Protein AF-O62508-F1 (afdb_monomer_lite)

pLDDT: mean 91.5, std 12.33, range [47.78, 98.81]

Organism: Caenorhabditis elegans (NCBI:txid6239)

Sequence (212 aa):
MRFLPILFLIFPNCLCDFRFGPTAQREIVDFHNSLRSQLANGDYVVDGVPKPPAKDMMKMKWDPILAGMAKNNAATCPSLFTDSKMLGRNYYHRLANVTSGSLDKYALFAVKKWERQFQERGWKNQEFRMFGDHRLLTSATQMVWATTRHVGCGVNICDAEKNLFGYRNKVVVICEYQSKGNIHGLPIYKEGPTCSACPASTKCERRSGLCF

Secondary structure (DSSP, 8-state):
--PPP----------------HHHHHHHHHHHHHHHHHHHHT--EETTEEPPPBSS-BPPEE-HHHHHHHHHHHHT--SS----SSSEEEEEEEEE---SS--THHHHHHHHHHHHHHHHH----SB--SSSGGGGTHHHHHHT-TT--EEEEEEEEEEPSTTGGG--EEEEEEEEEES----TTSBSS-BSSTTTTPPTT--EETTTTEE-

InterPro domains:
  IPR001283 Cysteine-rich secretory protein-related [PR00837] (60-78)
  IPR001283 Cysteine-rich secretory protein-related [PR00837] (110-123)
  IPR001283 Cysteine-rich secretory protein-related [PR00837] (137-153)
  IPR001283 Cysteine-rich secretory protein-related [PR00837] (172-185)
  IPR001283 Cysteine-rich secretory protein-related [PTHR10334] (26-195)
  IPR014044 CAP domain [PF00188] (29-177)
  IPR014044 CAP domain [SM00198] (23-185)
  IPR035940 CAP superfamily [G3DSA:3.40.33.10] (13-212)
  IPR035940 CAP superfamily [SSF55797] (1-192)

Radius of gyration: 19.45 Å; chains: 1; bounding box: 41×42×74 Å

Foldseek 3Di:
DDDDDDPPPPDPLPPPQAAADPVLLVVLLCLLLLQLLCQQQQNDAAQNRTHFHFQAAARADEDVVQQVVQAVVQSVVDPDDDADPFWAKDKDKDFAADPDDHPSVVSVVRSVVLLCLCRVQNDDDQAQACPDSCVSNSSNLQSNQRPWHYKHKHKDWDADDPCPVNGGTMIMMMMIIPGHDRDHRHGSGDGDHQNPCHDPPWDAPVVSSHTD

Structure (mmCIF, N/CA/C/O backbone):
data_AF-O62508-F1
#
_entry.id   AF-O62508-F1
#
loop_
_atom_site.group_PDB
_atom_site.id
_atom_site.type_symbol
_atom_site.label_atom_id
_atom_site.label_alt_id
_atom_site.label_comp_id
_atom_site.label_asym_id
_atom_site.label_entity_id
_atom_site.label_seq_id
_atom_site.pdbx_PDB_ins_code
_atom_site.Cartn_x
_atom_site.Cartn_y
_atom_site.Cartn_z
_atom_site.occupancy
_atom_site.B_iso_or_equiv
_atom_site.auth_seq_id
_atom_site.auth_comp_id
_atom_site.auth_asym_id
_atom_site.auth_atom_id
_atom_site.pdbx_PDB_model_num
ATOM 1 N N . MET A 1 1 ? -9.265 26.803 -56.678 1.00 54.62 1 MET A N 1
ATOM 2 C CA . MET A 1 1 ? -9.383 26.378 -55.265 1.00 54.62 1 MET A CA 1
ATOM 3 C C . MET A 1 1 ? -8.044 25.792 -54.830 1.00 54.62 1 MET A C 1
ATOM 5 O O . MET A 1 1 ? -7.660 24.760 -55.358 1.00 54.62 1 MET A O 1
ATOM 9 N N . ARG A 1 2 ? -7.276 26.481 -53.972 1.00 54.78 2 ARG A N 1
ATOM 10 C CA . ARG A 1 2 ? -6.008 25.969 -53.418 1.00 54.78 2 ARG A CA 1
ATOM 11 C C . ARG A 1 2 ? -6.301 25.345 -52.051 1.00 54.78 2 ARG A C 1
ATOM 13 O O . ARG A 1 2 ? -6.654 26.071 -51.129 1.00 54.78 2 ARG A O 1
ATOM 20 N N . PHE A 1 3 ? -6.190 24.024 -51.944 1.00 54.34 3 PHE A N 1
ATOM 21 C CA . PHE A 1 3 ? -6.269 23.297 -50.676 1.00 54.34 3 PHE A CA 1
ATOM 22 C C . PHE A 1 3 ? -4.908 23.366 -49.967 1.00 54.34 3 PHE A C 1
ATOM 24 O O . PHE A 1 3 ? -3.897 22.972 -50.547 1.00 54.34 3 PHE A O 1
ATOM 31 N N . LEU A 1 4 ? -4.875 23.884 -48.734 1.00 57.31 4 LEU A N 1
ATOM 32 C CA . LEU A 1 4 ? -3.726 23.731 -47.836 1.00 57.31 4 LEU A CA 1
ATOM 33 C C . LEU A 1 4 ? -3.713 22.300 -47.267 1.00 57.31 4 LEU A C 1
ATOM 35 O O . LEU A 1 4 ? -4.765 21.828 -46.831 1.00 57.31 4 LEU A O 1
ATOM 39 N N . PRO A 1 5 ? -2.555 21.621 -47.205 1.00 56.69 5 PRO A N 1
ATOM 40 C CA . PRO A 1 5 ? -2.453 20.333 -46.538 1.00 56.69 5 PRO A CA 1
ATOM 41 C C . PRO A 1 5 ? -2.456 20.541 -45.017 1.00 56.69 5 PRO A C 1
ATOM 43 O O . PRO A 1 5 ? -1.667 21.316 -44.476 1.00 56.69 5 PRO A O 1
ATOM 46 N N . ILE A 1 6 ? -3.348 19.836 -44.321 1.00 59.47 6 ILE A N 1
ATOM 47 C CA . ILE A 1 6 ? -3.350 19.736 -42.859 1.00 59.47 6 ILE A CA 1
ATOM 48 C C . ILE A 1 6 ? -2.156 18.861 -42.469 1.00 59.47 6 ILE A C 1
ATOM 50 O O . ILE A 1 6 ? -2.166 17.648 -42.673 1.00 59.47 6 ILE A O 1
ATOM 54 N N . LEU A 1 7 ? -1.109 19.486 -41.931 1.00 52.00 7 LEU A N 1
ATOM 55 C CA . LEU A 1 7 ? 0.032 18.788 -41.353 1.00 52.00 7 LEU A CA 1
ATOM 56 C C . LEU A 1 7 ? -0.401 18.196 -40.001 1.00 52.00 7 LEU A C 1
ATOM 58 O O . LEU A 1 7 ? -0.451 18.897 -38.991 1.00 52.00 7 LEU A O 1
ATOM 62 N N . PHE A 1 8 ? -0.746 16.908 -39.979 1.00 53.34 8 PHE A N 1
ATOM 63 C CA . PHE A 1 8 ? -0.915 16.168 -38.730 1.00 53.34 8 PHE A CA 1
ATOM 64 C C . PHE A 1 8 ? 0.451 16.043 -38.046 1.00 53.34 8 PHE A C 1
ATOM 66 O O . PHE A 1 8 ? 1.320 15.298 -38.495 1.00 53.34 8 PHE A O 1
ATOM 73 N N . LEU A 1 9 ? 0.641 16.787 -36.956 1.00 50.69 9 LEU A N 1
ATOM 74 C CA . LEU A 1 9 ? 1.757 16.590 -36.037 1.00 50.69 9 LEU A CA 1
ATOM 75 C C . LEU A 1 9 ? 1.587 15.226 -35.359 1.00 50.69 9 LEU A C 1
ATOM 77 O O . LEU A 1 9 ? 0.836 15.078 -34.395 1.00 50.69 9 LEU A O 1
ATOM 81 N N . ILE A 1 10 ? 2.278 14.217 -35.886 1.00 52.06 10 ILE A N 1
ATOM 82 C CA . ILE A 1 10 ? 2.467 12.934 -35.214 1.00 52.06 10 ILE A CA 1
ATOM 83 C C . ILE A 1 10 ? 3.445 13.198 -34.068 1.00 52.06 10 ILE A C 1
ATOM 85 O O . ILE A 1 10 ? 4.658 13.234 -34.270 1.00 52.06 10 ILE A O 1
ATOM 89 N N . PHE A 1 11 ? 2.922 13.434 -32.864 1.00 50.16 11 PHE A N 1
ATOM 90 C CA . PHE A 1 11 ? 3.741 13.379 -31.658 1.00 50.16 11 PHE A CA 1
ATOM 91 C C . PHE A 1 11 ? 4.299 11.956 -31.546 1.00 50.16 11 PHE A C 1
ATOM 93 O O . PHE A 1 11 ? 3.506 11.008 -31.507 1.00 50.16 11 PHE A O 1
ATOM 100 N N . PRO A 1 12 ? 5.628 11.764 -31.498 1.00 47.78 12 PRO A N 1
ATOM 101 C CA . PRO A 1 12 ? 6.203 10.456 -31.264 1.00 47.78 12 PRO A CA 1
ATOM 102 C C . PRO A 1 12 ? 6.007 10.147 -29.779 1.00 47.78 12 PRO A C 1
ATOM 104 O O . PRO A 1 12 ? 6.914 10.308 -28.968 1.00 47.78 12 PRO A O 1
ATOM 107 N N . ASN A 1 13 ? 4.803 9.722 -29.396 1.00 48.06 13 ASN A N 1
ATOM 108 C CA . ASN A 1 13 ? 4.655 8.981 -28.156 1.00 48.06 13 ASN A CA 1
ATOM 109 C C . ASN A 1 13 ? 5.531 7.744 -28.329 1.00 48.06 13 ASN A C 1
ATOM 111 O O . ASN A 1 13 ? 5.238 6.906 -29.185 1.00 48.06 13 ASN A O 1
ATOM 115 N N . CYS A 1 14 ? 6.612 7.622 -27.552 1.00 52.69 14 CYS A N 1
ATOM 116 C CA . CYS A 1 14 ? 7.217 6.309 -27.388 1.00 52.69 14 CYS A CA 1
ATOM 117 C C . CYS A 1 14 ? 6.078 5.365 -26.990 1.00 52.69 14 CYS A C 1
ATOM 119 O O . CYS A 1 14 ? 5.487 5.538 -25.923 1.00 52.69 14 CYS A O 1
ATOM 121 N N . LEU A 1 15 ? 5.773 4.369 -27.825 1.00 51.19 15 LEU A N 1
ATOM 122 C CA . LEU A 1 15 ? 4.944 3.210 -27.476 1.00 51.19 15 LEU A CA 1
ATOM 123 C C . LEU A 1 15 ? 5.720 2.303 -26.504 1.00 51.19 15 LEU A C 1
ATOM 125 O O . LEU A 1 15 ? 5.854 1.098 -26.688 1.00 51.19 15 LEU A O 1
ATOM 129 N N . CYS A 1 16 ? 6.283 2.909 -25.468 1.00 65.25 16 CYS A N 1
ATOM 130 C CA . CYS A 1 16 ? 6.914 2.235 -24.364 1.00 65.25 16 CYS A CA 1
ATOM 131 C C . CYS A 1 16 ? 5.772 1.666 -23.508 1.00 65.25 16 CYS A C 1
ATOM 133 O O . CYS A 1 16 ? 5.022 2.406 -22.870 1.00 65.25 16 CYS A O 1
ATOM 135 N N . ASP A 1 17 ? 5.592 0.346 -23.533 1.00 78.25 17 ASP A N 1
ATOM 136 C CA . ASP A 1 17 ? 4.562 -0.343 -22.756 1.00 78.25 17 ASP A CA 1
ATOM 137 C C . ASP A 1 17 ? 4.961 -0.421 -21.275 1.00 78.25 17 ASP A C 1
ATOM 139 O O . ASP A 1 17 ? 5.364 -1.465 -20.759 1.00 78.25 17 ASP A O 1
ATOM 143 N N . PHE A 1 18 ? 4.888 0.718 -20.588 1.00 90.31 18 PHE A N 1
ATOM 144 C CA . PHE A 1 18 ? 5.131 0.770 -19.158 1.00 90.31 18 PHE A CA 1
ATOM 145 C C . PHE A 1 18 ? 3.991 0.078 -18.409 1.00 90.31 18 PHE A C 1
ATOM 147 O O . PHE A 1 18 ? 2.808 0.396 -18.558 1.00 90.31 18 PHE A O 1
ATOM 154 N N . ARG A 1 19 ? 4.371 -0.898 -17.589 1.00 94.06 19 ARG A N 1
ATOM 155 C CA . ARG A 1 19 ? 3.478 -1.671 -16.731 1.00 94.06 19 ARG A CA 1
ATOM 156 C C . ARG A 1 19 ? 4.241 -2.119 -15.496 1.00 94.06 19 ARG A C 1
ATOM 158 O O . ARG A 1 19 ? 5.450 -2.326 -15.555 1.00 94.06 19 ARG A O 1
ATOM 165 N N . PHE A 1 20 ? 3.523 -2.302 -14.398 1.00 96.88 20 PHE A N 1
ATOM 166 C CA . PHE A 1 20 ? 4.088 -2.962 -13.231 1.00 96.88 20 PHE A CA 1
ATOM 167 C C . PHE A 1 20 ? 4.259 -4.457 -13.498 1.00 96.88 20 PHE A C 1
ATOM 169 O O . PHE A 1 20 ? 3.351 -5.101 -14.036 1.00 96.88 20 PHE A O 1
ATOM 176 N N . GLY A 1 21 ? 5.410 -5.005 -13.116 1.00 96.38 21 GLY A N 1
ATOM 177 C CA . GLY A 1 21 ? 5.674 -6.437 -13.157 1.00 96.38 21 GLY A CA 1
ATOM 178 C C . GLY A 1 21 ? 4.833 -7.208 -12.128 1.00 96.38 21 GLY A C 1
ATOM 179 O O . GLY A 1 21 ? 4.306 -6.609 -11.187 1.00 96.38 21 GLY A O 1
ATOM 180 N N . PRO A 1 22 ? 4.714 -8.543 -12.250 1.00 96.94 22 PRO A N 1
ATOM 181 C CA . PRO A 1 22 ? 3.887 -9.355 -11.350 1.00 96.94 22 PRO A CA 1
ATOM 182 C C . PRO A 1 22 ? 4.220 -9.189 -9.859 1.00 96.94 22 PRO A C 1
ATOM 184 O O . PRO A 1 22 ? 3.321 -9.223 -9.020 1.00 96.94 22 PRO A O 1
ATOM 187 N N . THR A 1 23 ? 5.497 -8.972 -9.523 1.00 97.25 23 THR A N 1
ATOM 188 C CA . THR A 1 23 ? 5.934 -8.702 -8.146 1.00 97.25 23 THR A CA 1
ATOM 189 C C . THR A 1 23 ? 5.347 -7.393 -7.622 1.00 97.25 23 THR A C 1
ATOM 191 O O . THR A 1 23 ? 4.706 -7.406 -6.578 1.00 97.25 23 THR A O 1
ATOM 194 N N . ALA A 1 24 ? 5.457 -6.291 -8.370 1.00 97.88 24 ALA A N 1
ATOM 195 C CA . ALA A 1 24 ? 4.879 -5.007 -7.966 1.00 97.88 24 ALA A CA 1
ATOM 196 C C . ALA A 1 24 ? 3.347 -5.047 -7.886 1.00 97.88 24 ALA A C 1
ATOM 198 O O . ALA A 1 24 ? 2.762 -4.465 -6.977 1.00 97.88 24 ALA A O 1
ATOM 199 N N . GLN A 1 25 ? 2.682 -5.764 -8.798 1.00 98.50 25 GLN A N 1
ATOM 200 C CA . GLN A 1 25 ? 1.227 -5.968 -8.733 1.00 98.50 25 GLN A CA 1
ATOM 201 C C . GLN A 1 25 ? 0.820 -6.658 -7.424 1.00 98.50 25 GLN A C 1
ATOM 203 O O . GLN A 1 25 ? -0.123 -6.226 -6.758 1.00 98.50 25 GLN A O 1
ATOM 208 N N . ARG A 1 26 ? 1.565 -7.698 -7.024 1.00 98.38 26 ARG A N 1
ATOM 209 C CA . ARG A 1 26 ? 1.365 -8.393 -5.748 1.00 98.38 26 ARG A CA 1
ATOM 210 C C . ARG A 1 26 ? 1.632 -7.475 -4.560 1.00 98.38 26 ARG A C 1
ATOM 212 O O . ARG A 1 26 ? 0.786 -7.384 -3.683 1.00 98.38 26 ARG A O 1
ATOM 219 N N . GLU A 1 27 ? 2.742 -6.744 -4.567 1.00 98.06 27 GLU A N 1
ATOM 220 C CA . GLU A 1 27 ? 3.091 -5.796 -3.504 1.00 98.06 27 GLU A CA 1
ATOM 221 C C . GLU A 1 27 ? 2.029 -4.706 -3.308 1.00 98.06 27 GLU A C 1
ATOM 223 O O . GLU A 1 27 ? 1.722 -4.346 -2.173 1.00 98.06 27 GLU A O 1
ATOM 228 N N . ILE A 1 28 ? 1.425 -4.203 -4.392 1.00 98.69 28 ILE A N 1
ATOM 229 C CA . ILE A 1 28 ? 0.304 -3.258 -4.313 1.00 98.69 28 ILE A CA 1
ATOM 230 C C . ILE A 1 28 ? -0.860 -3.894 -3.552 1.00 98.69 28 ILE A C 1
ATOM 232 O O . ILE A 1 28 ? -1.371 -3.291 -2.607 1.00 98.69 28 ILE A O 1
ATOM 236 N N . VAL A 1 29 ? -1.289 -5.092 -3.953 1.00 98.75 29 VAL A N 1
ATOM 237 C CA . VAL A 1 29 ? -2.420 -5.790 -3.323 1.00 98.75 29 VAL A CA 1
ATOM 238 C C . VAL A 1 29 ? -2.117 -6.136 -1.867 1.00 98.75 29 VAL A C 1
ATOM 240 O O . VAL A 1 29 ? -2.957 -5.899 -0.998 1.00 98.75 29 VAL A O 1
ATOM 243 N N . ASP A 1 30 ? -0.921 -6.645 -1.588 1.00 98.56 30 ASP A N 1
ATOM 244 C CA . ASP A 1 30 ? -0.487 -7.035 -0.249 1.00 98.56 30 ASP A CA 1
ATOM 245 C C . ASP A 1 30 ? -0.413 -5.823 0.683 1.00 98.56 30 ASP A C 1
ATOM 24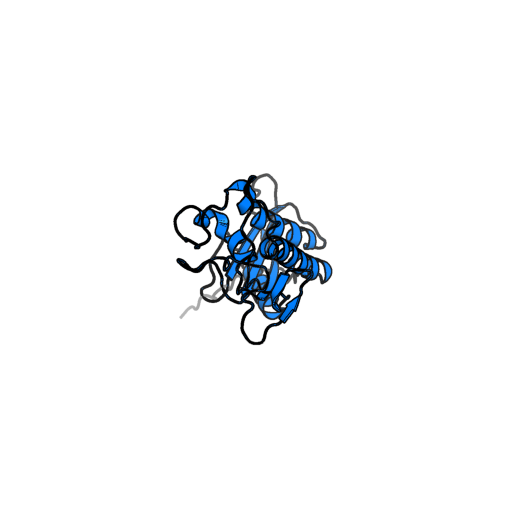7 O O . ASP A 1 30 ? -0.873 -5.903 1.821 1.00 98.56 30 ASP A O 1
ATOM 251 N N . PHE A 1 31 ? 0.070 -4.672 0.201 1.00 98.69 31 PHE A N 1
ATOM 252 C CA . PHE A 1 31 ? 0.083 -3.437 0.986 1.00 98.69 31 PHE A CA 1
ATOM 253 C C . PHE A 1 31 ? -1.337 -2.981 1.343 1.00 98.69 31 PHE A C 1
ATOM 255 O O . PHE A 1 31 ? -1.618 -2.685 2.505 1.00 98.69 31 PHE A O 1
ATOM 262 N N . HIS A 1 32 ? -2.254 -2.966 0.366 1.00 98.75 32 HIS A N 1
ATOM 263 C CA . HIS A 1 32 ? -3.655 -2.619 0.618 1.00 98.75 32 HIS A CA 1
ATOM 264 C C . HIS A 1 32 ? -4.287 -3.581 1.626 1.00 98.75 32 HIS A C 1
ATOM 266 O O . HIS A 1 32 ? -4.906 -3.139 2.589 1.00 98.75 32 HIS A O 1
ATOM 272 N N . ASN A 1 33 ? -4.120 -4.890 1.438 1.00 98.81 33 ASN A N 1
ATOM 273 C CA . ASN A 1 33 ? -4.705 -5.888 2.329 1.00 98.81 33 ASN A CA 1
ATOM 274 C C . ASN A 1 33 ? -4.085 -5.876 3.728 1.00 98.81 33 ASN A C 1
ATOM 276 O O . ASN A 1 33 ? -4.819 -6.059 4.692 1.00 98.81 33 ASN A O 1
ATOM 280 N N . SER A 1 34 ? -2.784 -5.614 3.864 1.00 98.62 34 SER A N 1
ATOM 281 C CA . SER A 1 34 ? -2.132 -5.456 5.168 1.00 98.62 34 SER A CA 1
ATOM 282 C C . SER A 1 34 ? -2.712 -4.270 5.941 1.00 98.62 34 SER A C 1
ATOM 284 O O . SER A 1 34 ? -3.118 -4.423 7.091 1.00 98.62 34 SER A O 1
ATOM 286 N N . LEU A 1 35 ? -2.842 -3.106 5.298 1.00 98.50 35 LEU A N 1
ATOM 287 C CA . LEU A 1 35 ? -3.444 -1.920 5.913 1.00 98.50 35 LEU A CA 1
ATOM 288 C C . LEU A 1 35 ? -4.917 -2.152 6.292 1.00 98.50 35 LEU A C 1
ATOM 290 O O . LEU A 1 35 ? -5.351 -1.824 7.394 1.00 98.50 35 LEU A O 1
ATOM 294 N N . ARG A 1 36 ? -5.690 -2.759 5.386 1.00 98.75 36 ARG A N 1
ATOM 295 C CA . ARG A 1 36 ? -7.101 -3.101 5.617 1.00 98.75 36 ARG A CA 1
ATOM 296 C C . ARG A 1 36 ? -7.266 -4.120 6.741 1.00 98.75 36 ARG A C 1
ATOM 298 O O . ARG A 1 36 ? -8.211 -4.008 7.511 1.00 98.75 36 ARG A O 1
ATOM 305 N N . SER A 1 37 ? -6.354 -5.085 6.844 1.00 98.81 37 SER A N 1
ATOM 306 C CA . SER A 1 37 ? -6.346 -6.101 7.899 1.00 98.81 37 SER A CA 1
ATOM 307 C C . SER A 1 37 ? -6.060 -5.479 9.265 1.00 98.81 37 SER A C 1
ATOM 309 O O . SER A 1 37 ? -6.805 -5.735 10.207 1.00 98.81 37 SER A O 1
ATOM 311 N N . GLN A 1 38 ? -5.071 -4.581 9.353 1.00 98.56 38 GLN A N 1
ATOM 312 C CA . GLN A 1 38 ? -4.795 -3.831 10.584 1.00 98.56 38 GLN A CA 1
ATOM 313 C C . GLN A 1 38 ? -6.027 -3.035 11.040 1.00 98.56 38 GLN A C 1
ATOM 315 O O . GLN A 1 38 ? -6.378 -3.056 12.213 1.00 98.56 38 GLN A O 1
ATOM 320 N N . LEU A 1 39 ? -6.741 -2.386 10.114 1.00 98.44 39 LEU A N 1
ATOM 321 C CA . LEU A 1 39 ? -7.999 -1.699 10.432 1.00 98.44 39 LEU A CA 1
ATOM 322 C C . LEU A 1 39 ? -9.121 -2.662 10.838 1.00 98.44 39 LEU A C 1
ATOM 324 O O . LEU A 1 39 ? -9.848 -2.384 11.783 1.00 98.44 39 LEU A O 1
ATOM 328 N N . ALA A 1 40 ? -9.277 -3.798 10.157 1.00 98.69 40 ALA A N 1
ATOM 329 C CA . ALA A 1 40 ? -10.294 -4.794 10.496 1.00 98.69 40 ALA A CA 1
ATOM 330 C C . ALA A 1 40 ? -10.118 -5.354 11.914 1.00 98.69 40 ALA A C 1
ATOM 332 O O . ALA A 1 40 ? -11.108 -5.574 12.612 1.00 98.69 40 ALA A O 1
ATOM 333 N N . ASN A 1 41 ? -8.872 -5.527 12.351 1.00 98.44 41 ASN A N 1
ATOM 334 C CA . ASN A 1 41 ? -8.526 -6.045 13.674 1.00 98.44 41 ASN A CA 1
ATOM 335 C C . ASN A 1 41 ? -8.420 -4.955 14.758 1.00 98.44 41 ASN A C 1
ATOM 337 O O . ASN A 1 41 ? -8.353 -5.286 15.936 1.00 98.44 41 ASN A O 1
ATOM 341 N N . GLY A 1 42 ? -8.460 -3.668 14.388 1.00 97.75 42 GLY A N 1
ATOM 342 C CA . GLY A 1 42 ? -8.308 -2.549 15.328 1.00 97.75 42 GLY A CA 1
ATOM 343 C C . GLY A 1 42 ? -6.855 -2.256 15.728 1.00 97.75 42 GLY A C 1
ATOM 344 O O . GLY A 1 42 ? -6.617 -1.554 16.705 1.00 97.75 42 GLY A O 1
ATOM 345 N N . ASP A 1 43 ? -5.886 -2.768 14.965 1.00 97.94 43 ASP A N 1
ATOM 346 C CA . ASP A 1 43 ? -4.447 -2.626 15.221 1.00 97.94 43 ASP A CA 1
ATOM 347 C C . ASP A 1 43 ? -3.852 -1.352 14.596 1.00 97.94 43 ASP A C 1
ATOM 349 O O . ASP A 1 43 ? -2.722 -0.966 14.897 1.00 97.94 43 ASP A O 1
ATOM 353 N N . TYR A 1 44 ? -4.581 -0.694 13.687 1.00 98.06 44 TYR A N 1
ATOM 354 C CA . TYR A 1 44 ? -4.073 0.490 12.999 1.00 98.06 44 TYR A CA 1
ATOM 355 C C . TYR A 1 44 ? -4.197 1.745 13.871 1.00 98.06 44 TYR A C 1
ATOM 357 O O . TYR A 1 44 ? -5.282 2.114 14.327 1.00 98.06 44 TYR A O 1
ATOM 365 N N . VAL A 1 45 ? -3.078 2.443 14.050 1.00 97.50 45 VAL A N 1
ATOM 366 C CA . VAL A 1 45 ? -2.973 3.668 14.850 1.00 97.50 45 VAL A CA 1
ATOM 367 C C . VAL A 1 45 ? -2.665 4.839 13.928 1.00 97.50 45 VAL A C 1
ATOM 369 O O . VAL A 1 45 ? -1.770 4.753 13.091 1.00 97.50 45 VAL A O 1
ATOM 372 N N . VAL A 1 46 ? -3.387 5.947 14.091 1.00 96.62 46 VAL A N 1
ATOM 373 C CA . VAL A 1 46 ? -3.157 7.195 13.353 1.00 96.62 46 VAL A CA 1
ATOM 374 C C . VAL A 1 46 ? -2.764 8.278 14.338 1.00 96.62 46 VAL A C 1
ATOM 376 O O . VAL A 1 46 ? -3.587 8.639 15.175 1.00 96.62 46 VAL A O 1
ATOM 379 N N . ASP A 1 47 ? -1.533 8.787 14.233 1.00 91.12 47 ASP A N 1
ATOM 380 C CA . ASP A 1 47 ? -1.016 9.852 15.111 1.00 91.12 47 ASP A CA 1
ATOM 381 C C . ASP A 1 47 ? -1.247 9.548 16.608 1.00 91.12 47 ASP A C 1
ATOM 383 O O . ASP A 1 47 ? -1.851 10.310 17.357 1.00 91.12 47 ASP A O 1
ATOM 387 N N . GLY A 1 48 ? -0.872 8.332 17.026 1.00 93.25 48 GLY A N 1
ATOM 388 C CA . GLY A 1 48 ? -1.057 7.847 18.400 1.00 93.25 48 GLY A CA 1
ATOM 389 C C . GLY A 1 48 ? -2.494 7.469 18.786 1.00 93.25 48 GLY A C 1
ATOM 390 O O . GLY A 1 48 ? -2.700 6.937 19.873 1.00 93.25 48 GLY A O 1
ATOM 391 N N . VAL A 1 49 ? -3.486 7.680 17.913 1.00 95.50 49 VAL A N 1
ATOM 392 C CA . VAL A 1 49 ? -4.897 7.360 18.173 1.00 95.50 49 VAL A CA 1
ATOM 393 C C . VAL A 1 49 ? -5.289 6.042 17.489 1.00 95.50 49 VAL A C 1
ATOM 395 O O . VAL A 1 49 ? -5.337 5.997 16.253 1.00 95.50 49 VAL A O 1
ATOM 398 N N . PRO A 1 50 ? -5.622 4.974 18.241 1.00 96.69 50 PRO A N 1
ATOM 399 C CA . PRO A 1 50 ? -6.127 3.726 17.670 1.00 96.69 50 PRO A CA 1
ATOM 400 C C . PRO A 1 50 ? -7.417 3.944 16.879 1.00 96.69 50 PRO A C 1
ATOM 402 O O . PRO A 1 50 ? -8.282 4.732 17.278 1.00 96.69 50 PRO A O 1
ATOM 405 N N . LYS A 1 51 ? -7.550 3.272 15.735 1.00 97.44 51 LYS A N 1
ATOM 406 C CA . LYS A 1 51 ? -8.783 3.277 14.942 1.00 97.44 51 LYS A CA 1
ATOM 407 C C . LYS A 1 51 ? -9.670 2.092 15.346 1.00 97.44 51 LYS A C 1
ATOM 409 O O . LYS A 1 51 ? -9.143 1.015 15.617 1.00 97.44 51 LYS A O 1
ATOM 414 N N . PRO A 1 52 ? -11.001 2.272 15.407 1.00 97.62 52 PRO A N 1
ATOM 415 C CA . PRO A 1 52 ? -11.903 1.188 15.775 1.00 97.62 52 PRO A CA 1
ATOM 416 C C . PRO A 1 52 ? -11.836 0.035 14.758 1.00 97.62 52 PRO A C 1
ATOM 418 O O . PRO A 1 52 ? -11.582 0.268 13.576 1.00 97.62 52 PRO A O 1
ATOM 421 N N . PRO A 1 53 ? -12.082 -1.214 15.184 1.00 98.31 53 PRO A N 1
ATOM 422 C CA . PRO A 1 53 ? -12.092 -2.347 14.273 1.00 98.31 53 PRO A CA 1
ATOM 423 C C . PRO A 1 53 ? -13.197 -2.210 13.217 1.00 98.31 53 PRO A C 1
ATOM 425 O O . PRO A 1 53 ? -14.306 -1.736 13.494 1.00 98.31 53 PRO A O 1
ATOM 428 N N . ALA A 1 54 ? -12.897 -2.656 11.998 1.00 98.50 54 ALA A N 1
ATOM 429 C CA . ALA A 1 54 ? -13.858 -2.726 10.905 1.00 98.50 54 ALA A CA 1
ATOM 430 C C . ALA A 1 54 ? -14.562 -4.091 10.858 1.00 98.50 54 ALA A C 1
ATOM 432 O O . ALA A 1 54 ? -13.921 -5.142 10.803 1.00 98.50 54 ALA A O 1
ATOM 433 N N . LYS A 1 55 ? -15.896 -4.088 10.780 1.00 98.31 55 LYS A N 1
ATOM 434 C CA . LYS A 1 55 ? -16.689 -5.330 10.737 1.00 98.31 55 LYS A CA 1
ATOM 435 C C . LYS A 1 55 ? -17.016 -5.856 9.338 1.00 98.31 55 LYS A C 1
ATOM 437 O O . LYS A 1 55 ? -17.492 -6.987 9.233 1.00 98.31 55 LYS A O 1
ATOM 442 N N . ASP A 1 56 ? -16.799 -5.057 8.291 1.00 98.25 56 ASP A N 1
ATOM 443 C CA . ASP A 1 56 ? -17.219 -5.332 6.906 1.00 98.25 56 ASP A CA 1
ATOM 444 C C . ASP A 1 56 ? -16.106 -5.139 5.852 1.00 98.25 56 ASP A C 1
ATOM 446 O O . ASP A 1 56 ? -16.378 -5.019 4.656 1.00 98.25 56 ASP A O 1
ATOM 450 N N . MET A 1 57 ? -14.842 -5.109 6.283 1.00 98.62 57 MET A N 1
ATOM 451 C CA . MET A 1 57 ? -13.692 -4.808 5.428 1.00 98.62 57 MET A CA 1
ATOM 452 C C . MET A 1 57 ? -13.419 -5.918 4.405 1.00 98.62 57 MET A C 1
ATOM 454 O O . MET A 1 57 ? -12.963 -7.003 4.755 1.00 98.62 57 MET A O 1
ATOM 458 N N . MET A 1 58 ? -13.633 -5.649 3.116 1.00 98.56 58 MET A N 1
ATOM 459 C CA . MET A 1 58 ? -13.366 -6.632 2.060 1.00 98.56 58 MET A CA 1
ATOM 460 C C . MET A 1 58 ? -11.868 -6.831 1.793 1.00 98.56 58 MET A C 1
ATOM 462 O O . MET A 1 58 ? -11.085 -5.887 1.854 1.00 98.56 58 MET A O 1
ATOM 466 N N . LYS A 1 59 ? -11.472 -8.037 1.395 1.00 98.50 59 LYS A N 1
ATOM 467 C CA . LYS A 1 59 ? -10.159 -8.346 0.833 1.00 98.50 59 LYS A CA 1
ATOM 468 C C . LYS A 1 59 ? -10.086 -7.826 -0.599 1.00 98.50 59 LYS A C 1
ATOM 470 O O . LYS A 1 59 ? -10.969 -8.090 -1.415 1.00 98.50 59 LYS A O 1
ATOM 475 N N . MET A 1 60 ? -9.029 -7.085 -0.892 1.00 98.19 60 MET A N 1
ATOM 476 C CA . MET A 1 60 ? -8.761 -6.513 -2.201 1.00 98.19 60 MET A CA 1
ATOM 477 C C . MET A 1 60 ? -8.043 -7.528 -3.099 1.00 98.19 60 MET A C 1
ATOM 479 O O . MET A 1 60 ? -7.178 -8.276 -2.637 1.00 98.19 60 MET A O 1
ATOM 483 N N . LYS A 1 61 ? -8.391 -7.549 -4.385 1.00 98.50 61 LYS A N 1
ATOM 484 C CA . LYS A 1 61 ? -7.783 -8.385 -5.427 1.00 98.50 61 LYS A CA 1
ATOM 485 C C . LYS A 1 61 ? -7.256 -7.512 -6.564 1.00 98.50 61 LYS A C 1
ATOM 487 O O . LYS A 1 61 ? -7.780 -6.427 -6.811 1.00 98.50 61 LYS A O 1
ATOM 492 N N . TRP A 1 62 ? -6.229 -7.995 -7.258 1.00 98.56 62 TRP A N 1
ATOM 493 C CA . TRP A 1 62 ? -5.776 -7.359 -8.492 1.00 98.56 62 TRP A CA 1
ATOM 494 C C . TRP A 1 62 ? -6.816 -7.553 -9.595 1.00 98.56 62 TRP A C 1
ATOM 496 O O . TRP A 1 62 ? -7.344 -8.655 -9.750 1.00 98.56 62 TRP A O 1
ATOM 506 N N . ASP A 1 63 ? -7.068 -6.509 -10.376 1.00 98.56 63 ASP A N 1
ATOM 507 C CA . ASP A 1 63 ? -7.920 -6.567 -11.560 1.00 98.56 63 ASP A CA 1
ATOM 508 C C . ASP A 1 63 ? -7.143 -6.066 -12.795 1.00 98.56 63 ASP A C 1
ATOM 510 O O . ASP A 1 63 ? -6.736 -4.897 -12.847 1.00 98.56 63 ASP A O 1
ATOM 514 N N . PRO A 1 64 ? -6.915 -6.930 -13.804 1.00 97.94 64 PRO A N 1
ATOM 515 C CA . PRO A 1 64 ? -6.149 -6.568 -14.992 1.00 97.94 64 PRO A CA 1
ATOM 516 C C . PRO A 1 64 ? -6.866 -5.551 -15.893 1.00 97.94 64 PRO A C 1
ATOM 518 O O . PRO A 1 64 ? -6.192 -4.797 -16.596 1.00 97.94 64 PRO A O 1
ATOM 521 N N . ILE A 1 65 ? -8.202 -5.484 -15.868 1.00 97.69 65 ILE A N 1
ATOM 522 C CA . ILE A 1 65 ? -8.978 -4.492 -16.625 1.00 97.69 65 ILE A CA 1
ATOM 523 C C . ILE A 1 65 ? -8.784 -3.112 -15.990 1.00 97.69 65 ILE A C 1
ATOM 525 O O . ILE A 1 65 ? -8.465 -2.151 -16.697 1.00 97.69 65 ILE A O 1
ATOM 529 N N . LEU A 1 66 ? -8.882 -3.017 -14.656 1.00 98.38 66 LEU A N 1
ATOM 530 C CA . LEU A 1 66 ? -8.566 -1.779 -13.930 1.00 98.38 66 LEU A CA 1
ATOM 531 C C . LEU A 1 66 ? -7.118 -1.338 -14.183 1.00 98.38 66 LEU A C 1
ATOM 533 O O . LEU A 1 66 ? -6.868 -0.157 -14.415 1.00 98.38 66 LEU A O 1
ATOM 537 N N . ALA A 1 67 ? -6.170 -2.280 -14.204 1.00 98.25 67 ALA A N 1
ATOM 538 C CA . ALA A 1 67 ? -4.764 -1.988 -14.478 1.00 98.25 67 ALA A CA 1
ATOM 539 C C . ALA A 1 67 ? -4.546 -1.442 -15.897 1.00 98.25 67 ALA A C 1
ATOM 541 O O . ALA A 1 67 ? -3.788 -0.489 -16.079 1.00 98.25 67 ALA A O 1
ATOM 542 N N . GLY A 1 68 ? -5.244 -1.997 -16.894 1.00 96.75 68 GLY A N 1
ATOM 543 C CA . GLY A 1 68 ? -5.237 -1.487 -18.265 1.00 96.75 68 GLY A CA 1
ATOM 544 C C . GLY A 1 68 ? -5.771 -0.055 -18.362 1.00 96.75 68 GLY A C 1
ATOM 545 O O . GLY A 1 68 ? -5.137 0.800 -18.982 1.00 96.75 68 GLY A O 1
ATOM 546 N N . MET A 1 69 ? -6.887 0.244 -17.690 1.00 95.81 69 MET A N 1
ATOM 547 C CA . MET A 1 69 ? -7.431 1.608 -17.632 1.00 95.81 69 MET A CA 1
ATOM 548 C C . MET A 1 69 ? -6.478 2.578 -16.926 1.00 95.81 69 MET A C 1
ATOM 550 O O . MET A 1 69 ? -6.199 3.657 -17.446 1.00 95.81 69 MET A O 1
ATOM 554 N N . ALA A 1 70 ? -5.927 2.180 -15.778 1.00 97.31 70 ALA A N 1
ATOM 555 C CA . ALA A 1 70 ? -4.965 2.974 -15.024 1.00 97.31 70 ALA A CA 1
ATOM 556 C C . ALA A 1 70 ? -3.695 3.269 -15.838 1.00 97.31 70 ALA A C 1
ATOM 558 O O . ALA A 1 70 ? -3.194 4.393 -15.819 1.00 97.31 70 ALA A O 1
ATOM 559 N N . LYS A 1 71 ? -3.201 2.281 -16.596 1.00 96.06 71 LYS A N 1
ATOM 560 C CA . LYS A 1 71 ? -2.079 2.438 -17.531 1.00 96.06 71 LYS A CA 1
ATOM 561 C C . LYS A 1 71 ? -2.403 3.469 -18.606 1.00 96.06 71 LYS A C 1
ATOM 563 O O . LYS A 1 71 ? -1.613 4.386 -18.807 1.00 96.06 71 LYS A O 1
ATOM 568 N N . ASN A 1 72 ? -3.562 3.358 -19.254 1.00 94.81 72 ASN A N 1
ATOM 569 C CA . ASN A 1 72 ? -3.977 4.307 -20.287 1.00 94.81 72 ASN A CA 1
ATOM 570 C C . ASN A 1 72 ? -4.097 5.732 -19.727 1.00 94.81 72 ASN A C 1
ATOM 572 O O . ASN A 1 72 ? -3.630 6.675 -20.355 1.00 94.81 72 ASN A O 1
ATOM 576 N N . ASN A 1 73 ? -4.638 5.889 -18.516 1.00 94.88 73 ASN A N 1
ATOM 577 C CA . ASN A 1 73 ? -4.714 7.190 -17.848 1.00 94.88 73 ASN A CA 1
ATOM 578 C C . ASN A 1 73 ? -3.327 7.732 -17.457 1.00 94.88 73 ASN A C 1
ATOM 580 O O . ASN A 1 73 ? -3.087 8.931 -17.552 1.00 94.88 73 ASN A O 1
ATOM 584 N N . ALA A 1 74 ? -2.385 6.882 -17.032 1.00 95.50 74 ALA A N 1
ATOM 585 C CA . ALA A 1 74 ? -1.015 7.318 -16.751 1.00 95.50 74 ALA A CA 1
ATOM 586 C C . ALA A 1 74 ? -0.289 7.737 -18.044 1.00 95.50 74 ALA A C 1
ATOM 588 O O . ALA A 1 74 ? 0.499 8.687 -18.035 1.00 95.50 74 ALA A O 1
ATOM 589 N N . ALA A 1 75 ? -0.600 7.071 -19.162 1.00 94.44 75 ALA A N 1
ATOM 590 C CA . ALA A 1 75 ? -0.059 7.362 -20.486 1.00 94.44 75 ALA A CA 1
ATOM 591 C C . ALA A 1 75 ? -0.442 8.754 -21.013 1.00 94.44 75 ALA A C 1
ATOM 593 O O . ALA A 1 75 ? 0.323 9.341 -21.772 1.00 94.44 75 ALA A O 1
ATOM 594 N N . THR A 1 76 ? -1.564 9.336 -20.567 1.00 94.00 76 THR A N 1
ATOM 595 C CA . THR A 1 76 ? -1.944 10.713 -20.942 1.00 94.00 76 THR A CA 1
ATOM 596 C C . THR A 1 76 ? -1.129 11.787 -20.219 1.00 94.00 76 THR A C 1
ATOM 598 O O . THR A 1 76 ? -1.376 12.975 -20.413 1.00 94.00 76 THR A O 1
ATOM 601 N N . CYS A 1 77 ? -0.202 11.395 -19.341 1.00 93.25 77 CYS A N 1
ATOM 602 C CA . CYS A 1 77 ? 0.680 12.294 -18.606 1.00 93.25 77 CYS A CA 1
ATOM 603 C C . CYS A 1 77 ? -0.016 13.451 -17.873 1.00 93.25 77 CYS A C 1
ATOM 605 O O . CYS A 1 77 ? 0.422 14.602 -17.981 1.00 93.25 77 CYS A O 1
ATOM 607 N N . PRO A 1 78 ? -1.063 13.173 -17.072 1.00 91.88 78 PRO A N 1
ATOM 608 C CA . PRO A 1 78 ? -1.816 14.225 -16.406 1.00 91.88 78 PRO A CA 1
ATOM 609 C C . PRO A 1 78 ? -0.905 15.079 -15.512 1.00 91.88 78 PRO A C 1
ATOM 611 O O . PRO A 1 78 ? 0.011 14.585 -14.844 1.00 91.88 78 PRO A O 1
ATOM 614 N N . SER A 1 79 ? -1.127 16.392 -15.513 1.00 85.94 79 SER A N 1
ATOM 615 C CA . SER A 1 79 ? -0.437 17.320 -14.609 1.00 85.94 79 SER A CA 1
ATOM 616 C C . SER A 1 79 ? -0.939 17.166 -13.172 1.00 85.94 79 SER A C 1
ATOM 618 O O . SER A 1 79 ? -0.149 17.217 -12.229 1.00 85.94 79 SER A O 1
ATOM 620 N N . LEU A 1 80 ? -2.237 16.901 -13.008 1.00 87.31 80 LEU A N 1
ATOM 621 C CA . LEU A 1 80 ? -2.929 16.831 -11.725 1.00 87.31 80 LEU A CA 1
ATOM 622 C C . LEU A 1 80 ? -3.873 15.625 -11.654 1.00 87.31 80 LEU A C 1
ATOM 624 O O . LEU A 1 80 ? -4.242 15.028 -12.665 1.00 87.31 80 LEU A O 1
ATOM 628 N N . PHE A 1 81 ? -4.286 15.291 -10.432 1.00 89.56 81 PHE A N 1
ATOM 629 C CA . PHE A 1 81 ? -5.336 14.307 -10.195 1.00 89.56 81 PHE A CA 1
ATOM 630 C C . PHE A 1 81 ? -6.653 14.745 -10.852 1.00 89.56 81 PHE A C 1
ATOM 632 O O . PHE A 1 81 ? -7.098 15.877 -10.669 1.00 89.56 81 PHE A O 1
ATOM 639 N N . THR A 1 82 ? -7.299 13.821 -11.561 1.00 88.12 82 THR A N 1
ATOM 640 C CA . THR A 1 82 ? -8.667 13.966 -12.067 1.00 88.12 82 THR A CA 1
ATOM 641 C C . THR A 1 82 ? -9.500 12.810 -11.538 1.00 88.12 82 THR A C 1
ATOM 643 O O . THR A 1 82 ? -9.137 11.651 -11.734 1.00 88.12 82 THR A O 1
ATOM 646 N N . ASP A 1 83 ? -10.599 13.106 -10.847 1.00 87.19 83 ASP A N 1
ATOM 647 C CA . ASP A 1 83 ? -11.466 12.060 -10.304 1.00 87.19 83 ASP A CA 1
ATOM 648 C C . ASP A 1 83 ? -12.188 11.298 -11.431 1.00 87.19 83 ASP A C 1
ATOM 650 O O . ASP A 1 83 ? -12.507 11.858 -12.483 1.00 87.19 83 ASP A O 1
ATOM 654 N N . SER A 1 84 ? -12.453 10.012 -11.213 1.00 88.00 84 SER A N 1
ATOM 655 C CA . SER A 1 84 ? -13.266 9.191 -12.114 1.00 88.00 84 SER A CA 1
ATOM 656 C C . SER A 1 84 ? -14.712 9.198 -11.636 1.00 88.00 84 SER A C 1
ATOM 658 O O . SER A 1 84 ? -14.976 9.042 -10.449 1.00 88.00 84 SER A O 1
ATOM 660 N N . LYS A 1 85 ? -15.692 9.343 -12.535 1.00 88.31 85 LYS A N 1
ATOM 661 C CA . LYS A 1 85 ? -17.112 9.319 -12.130 1.00 88.31 85 LYS A CA 1
ATOM 662 C C . LYS A 1 85 ? -17.548 7.954 -11.583 1.00 88.31 85 LYS A C 1
ATOM 664 O O . LYS A 1 85 ? -18.401 7.911 -10.704 1.00 88.31 85 LYS A O 1
ATOM 669 N N . MET A 1 86 ? -16.969 6.865 -12.094 1.00 90.88 86 MET A N 1
ATOM 670 C CA . MET A 1 86 ? -17.417 5.491 -11.816 1.00 90.88 86 MET A CA 1
ATOM 671 C C . MET A 1 86 ? -16.453 4.696 -10.934 1.00 90.88 86 MET A C 1
ATOM 673 O O . MET A 1 86 ? -16.886 3.807 -10.206 1.00 90.88 86 MET A O 1
ATOM 677 N N . LEU A 1 87 ? -15.158 5.010 -10.998 1.00 96.06 87 LEU A N 1
ATOM 678 C CA . LEU A 1 87 ? -14.106 4.300 -10.274 1.00 96.06 87 LEU A CA 1
ATOM 679 C C . LEU A 1 87 ? -13.586 5.168 -9.135 1.00 96.06 87 LEU A C 1
ATOM 681 O O . LEU A 1 87 ? -13.608 6.396 -9.209 1.00 96.06 87 LEU A O 1
ATOM 685 N N . GLY A 1 88 ? -13.089 4.528 -8.085 1.00 97.00 88 GLY A N 1
ATOM 686 C CA . GLY A 1 88 ? -12.164 5.210 -7.192 1.00 97.00 88 GLY A CA 1
ATOM 687 C C . GLY A 1 88 ? -10.835 5.402 -7.910 1.00 97.00 88 GLY A C 1
ATOM 688 O O . GLY A 1 88 ? -10.432 4.525 -8.669 1.00 97.00 88 GLY A O 1
ATOM 689 N N . ARG A 1 89 ? -10.132 6.508 -7.665 1.00 97.31 89 ARG A N 1
ATOM 690 C CA . ARG A 1 89 ? -8.826 6.749 -8.281 1.00 97.31 89 ARG A CA 1
ATOM 691 C C . ARG A 1 89 ? -7.859 7.378 -7.300 1.00 97.31 89 ARG A C 1
ATOM 693 O O . ARG A 1 89 ? -8.195 8.358 -6.643 1.00 97.31 89 ARG A O 1
ATOM 700 N N . ASN A 1 90 ? -6.631 6.875 -7.303 1.00 97.75 90 ASN A N 1
ATOM 701 C CA .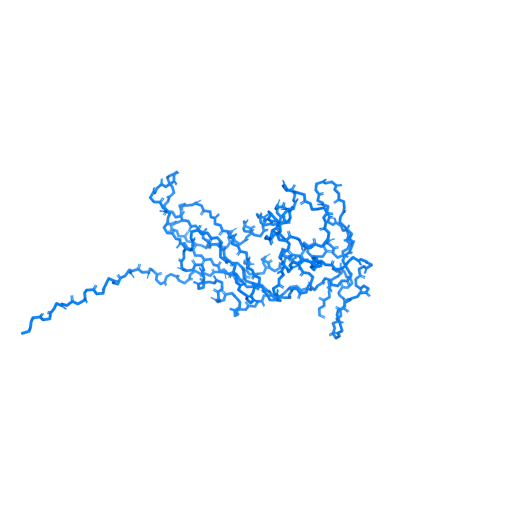 ASN A 1 90 ? -5.497 7.530 -6.672 1.00 97.75 90 ASN A CA 1
ATOM 702 C C . ASN A 1 90 ? -4.445 7.902 -7.715 1.00 97.75 90 ASN A C 1
ATOM 704 O O . ASN A 1 90 ? -4.214 7.170 -8.676 1.00 97.75 90 ASN A O 1
ATOM 708 N N . TYR A 1 91 ? -3.799 9.046 -7.500 1.00 97.31 91 TYR A N 1
ATOM 709 C CA . TYR A 1 91 ? -2.731 9.573 -8.344 1.00 97.31 91 TYR A CA 1
ATOM 710 C C . TYR A 1 91 ? -1.496 9.854 -7.497 1.00 97.31 91 TYR A C 1
ATOM 712 O O . TYR A 1 91 ? -1.575 10.389 -6.389 1.00 97.31 91 TYR A O 1
ATOM 720 N N . TYR A 1 92 ? -0.345 9.495 -8.039 1.00 97.44 92 TYR A N 1
ATOM 721 C CA . TYR A 1 92 ? 0.961 9.801 -7.494 1.00 97.44 92 TYR A CA 1
ATOM 722 C C . TYR A 1 92 ? 1.866 10.232 -8.641 1.00 97.44 92 TYR A C 1
ATOM 724 O O . TYR A 1 92 ? 1.794 9.687 -9.741 1.00 97.44 92 TYR A O 1
ATOM 732 N N . HIS A 1 93 ? 2.751 11.186 -8.380 1.00 95.06 93 HIS A N 1
ATOM 733 C CA . HIS A 1 93 ? 3.833 11.488 -9.301 1.00 95.06 93 HIS A CA 1
ATOM 734 C C . HIS A 1 93 ? 5.125 11.785 -8.550 1.00 95.06 93 HIS A C 1
ATOM 736 O O . HIS A 1 93 ? 5.112 12.154 -7.374 1.00 95.06 93 HIS A O 1
ATOM 742 N N . ARG A 1 94 ? 6.250 11.647 -9.251 1.00 93.69 94 ARG A N 1
ATOM 743 C CA . ARG A 1 94 ? 7.571 12.017 -8.744 1.00 93.69 94 ARG A CA 1
ATOM 744 C C . ARG A 1 94 ? 8.482 12.466 -9.877 1.00 93.69 94 ARG A C 1
ATOM 746 O O . ARG A 1 94 ? 8.592 11.772 -10.885 1.00 93.69 94 ARG A O 1
ATOM 753 N N . LEU A 1 95 ? 9.166 13.591 -9.679 1.00 92.69 95 LEU A N 1
ATOM 754 C CA . LEU A 1 95 ? 10.263 14.006 -10.552 1.00 92.69 95 LEU A CA 1
ATOM 755 C C . LEU A 1 95 ? 11.456 13.053 -10.384 1.00 92.69 95 LEU A C 1
ATOM 757 O O . LEU A 1 95 ? 11.805 12.676 -9.262 1.00 92.69 95 LEU A O 1
ATOM 761 N N . ALA A 1 96 ? 12.038 12.618 -11.498 1.00 91.00 96 ALA A N 1
ATOM 762 C CA . ALA A 1 96 ? 13.144 11.670 -11.537 1.00 91.00 96 ALA A CA 1
ATOM 763 C C . ALA A 1 96 ? 13.952 11.802 -12.841 1.00 91.00 96 ALA A C 1
ATOM 765 O O . ALA A 1 96 ? 13.506 12.407 -13.810 1.00 91.00 96 ALA A O 1
ATOM 766 N N . ASN A 1 97 ? 15.146 11.211 -12.862 1.00 89.12 97 ASN A N 1
ATOM 767 C CA . ASN A 1 97 ? 15.936 11.001 -14.075 1.00 89.12 97 ASN A CA 1
ATOM 768 C C . ASN A 1 97 ? 15.935 9.502 -14.367 1.00 89.12 97 ASN A C 1
ATOM 770 O O . ASN A 1 97 ? 16.794 8.767 -13.883 1.00 89.12 97 ASN A O 1
ATOM 774 N N . VAL A 1 98 ? 14.902 9.039 -15.068 1.00 87.38 98 VAL A N 1
ATOM 775 C CA . VAL A 1 98 ? 14.739 7.623 -15.399 1.00 87.38 98 VAL A CA 1
ATOM 776 C C . VAL A 1 98 ? 15.272 7.408 -16.805 1.00 87.38 98 VAL A C 1
ATOM 778 O O . VAL A 1 98 ? 14.693 7.883 -17.773 1.00 87.38 98 VAL A O 1
ATOM 781 N N . THR A 1 99 ? 16.394 6.706 -16.915 1.00 76.38 99 THR A N 1
ATOM 782 C CA . THR A 1 99 ? 17.048 6.439 -18.203 1.00 76.38 99 THR A CA 1
ATOM 783 C C . THR A 1 99 ? 16.660 5.081 -18.778 1.00 76.38 99 THR A C 1
ATOM 785 O O . THR A 1 99 ? 16.582 4.930 -19.991 1.00 76.38 99 THR A O 1
ATOM 788 N N . SER A 1 100 ? 16.425 4.089 -17.918 1.00 76.50 100 SER A N 1
ATOM 789 C CA . SER A 1 100 ? 16.017 2.729 -18.279 1.00 76.50 100 SER A CA 1
ATOM 790 C C . SER A 1 100 ? 15.613 1.937 -17.027 1.00 76.50 100 SER A C 1
ATOM 792 O O . SER A 1 100 ? 15.835 2.384 -15.897 1.00 76.50 100 SER A O 1
ATOM 794 N N . GLY A 1 101 ? 15.037 0.749 -17.229 1.00 84.12 101 GLY A N 1
ATOM 795 C CA . GLY A 1 101 ? 14.751 -0.216 -16.166 1.00 84.12 101 GLY A CA 1
ATOM 796 C C . GLY A 1 101 ? 13.299 -0.237 -15.689 1.00 84.12 101 GLY A C 1
ATOM 797 O O . GLY A 1 101 ? 12.445 0.516 -16.156 1.00 84.12 101 GLY A O 1
ATOM 798 N N . SER A 1 102 ? 13.021 -1.150 -14.756 1.00 91.81 102 SER A N 1
ATOM 799 C CA . SER A 1 102 ? 11.683 -1.331 -14.188 1.00 91.81 102 SER A CA 1
ATOM 800 C C . SER A 1 102 ? 11.236 -0.110 -13.374 1.00 91.81 102 SER A C 1
ATOM 802 O O . SER A 1 102 ? 12.017 0.511 -12.646 1.00 91.81 102 SER A O 1
ATOM 804 N N . LEU A 1 103 ? 9.940 0.198 -13.458 1.00 94.94 103 LEU A N 1
ATOM 805 C CA . LEU A 1 103 ? 9.283 1.238 -12.665 1.00 94.94 103 LEU A CA 1
ATOM 806 C C . LEU A 1 103 ? 8.638 0.690 -11.385 1.00 94.94 103 LEU A C 1
ATOM 808 O O . LEU A 1 103 ? 8.020 1.450 -10.644 1.00 94.94 103 LEU A O 1
ATOM 812 N N . ASP A 1 104 ? 8.820 -0.595 -11.086 1.00 96.06 104 ASP A N 1
ATOM 813 C CA . ASP A 1 104 ? 8.165 -1.306 -9.981 1.00 96.06 104 ASP A CA 1
ATOM 814 C C . ASP A 1 104 ? 8.336 -0.631 -8.618 1.00 96.06 104 ASP A C 1
ATOM 816 O O . ASP A 1 104 ? 7.377 -0.526 -7.858 1.00 96.06 104 ASP A O 1
ATOM 820 N N . LYS A 1 105 ? 9.500 -0.037 -8.332 1.00 96.00 105 LYS A N 1
ATOM 821 C CA . LYS A 1 105 ? 9.723 0.707 -7.077 1.00 96.00 105 LYS A CA 1
ATOM 822 C C . LYS A 1 105 ? 8.705 1.834 -6.838 1.00 96.00 105 LYS A C 1
ATOM 824 O O . LYS A 1 105 ? 8.416 2.175 -5.691 1.00 96.00 105 LYS A O 1
ATOM 829 N N . TYR A 1 106 ? 8.162 2.427 -7.905 1.00 97.06 106 TYR A N 1
ATOM 830 C CA . TYR A 1 106 ? 7.181 3.506 -7.800 1.00 97.06 106 TYR A CA 1
ATOM 831 C C . TYR A 1 106 ? 5.806 3.007 -7.347 1.00 97.06 106 TYR A C 1
ATOM 833 O O . TYR A 1 106 ? 5.052 3.808 -6.797 1.00 97.06 106 TYR A O 1
ATOM 841 N N . ALA A 1 107 ? 5.507 1.710 -7.485 1.00 97.12 107 ALA A N 1
ATOM 842 C CA . ALA A 1 107 ? 4.316 1.101 -6.901 1.00 97.12 107 ALA A CA 1
ATOM 843 C C . ALA A 1 107 ? 4.315 1.274 -5.377 1.00 97.12 107 ALA A C 1
ATOM 845 O O . ALA A 1 107 ? 3.402 1.880 -4.813 1.00 97.12 107 ALA A O 1
ATOM 846 N N . LEU A 1 108 ? 5.392 0.828 -4.719 1.00 96.69 108 LEU A N 1
ATOM 847 C CA . LEU A 1 108 ? 5.553 0.954 -3.271 1.00 96.69 108 LEU A CA 1
ATOM 848 C C . LEU A 1 108 ? 5.649 2.414 -2.818 1.00 96.69 108 LEU A C 1
ATOM 850 O O . LEU A 1 108 ? 5.114 2.759 -1.765 1.00 96.69 108 LEU A O 1
ATOM 854 N N . PHE A 1 109 ? 6.297 3.288 -3.594 1.00 97.94 109 PHE A N 1
ATOM 855 C CA . PHE A 1 109 ? 6.324 4.718 -3.271 1.00 97.94 109 PHE A CA 1
ATOM 856 C C . PHE A 1 109 ? 4.929 5.348 -3.300 1.00 97.94 109 PHE A C 1
ATOM 858 O O . PHE A 1 109 ? 4.616 6.138 -2.409 1.00 97.94 109 PHE A O 1
ATOM 865 N N . ALA A 1 110 ? 4.096 4.993 -4.281 1.00 98.31 110 ALA A N 1
ATOM 866 C CA . ALA A 1 110 ? 2.744 5.522 -4.408 1.00 98.31 110 ALA A CA 1
ATOM 867 C C . ALA A 1 110 ? 1.855 5.088 -3.234 1.00 98.31 110 ALA A C 1
ATOM 869 O O . ALA A 1 110 ? 1.332 5.947 -2.524 1.00 98.31 110 ALA A O 1
ATOM 870 N N . VAL A 1 111 ? 1.752 3.779 -2.965 1.00 98.56 111 VAL A N 1
ATOM 871 C CA . VAL A 1 111 ? 0.869 3.260 -1.901 1.00 98.56 111 VAL A CA 1
ATOM 872 C C . VAL A 1 111 ? 1.292 3.731 -0.509 1.00 98.56 111 VAL A C 1
ATOM 874 O O . VAL A 1 111 ? 0.438 4.137 0.277 1.00 98.56 111 VAL A O 1
ATOM 877 N N . LYS A 1 112 ? 2.603 3.795 -0.228 1.00 98.31 112 LYS A N 1
ATOM 878 C CA . LYS A 1 112 ? 3.120 4.361 1.029 1.00 98.31 112 LYS A CA 1
ATOM 879 C C . LYS A 1 112 ? 2.838 5.857 1.140 1.00 98.31 112 LYS A C 1
ATOM 881 O O . LYS A 1 112 ? 2.518 6.337 2.221 1.00 98.31 112 LYS A O 1
ATOM 886 N N . LYS A 1 113 ? 2.951 6.623 0.045 1.00 98.06 113 LYS A N 1
ATOM 887 C CA . LYS A 1 113 ? 2.658 8.066 0.078 1.00 98.06 113 LYS A CA 1
ATOM 888 C C . LYS A 1 113 ? 1.177 8.338 0.331 1.00 98.06 113 LYS A C 1
ATOM 890 O O . LYS A 1 113 ? 0.863 9.314 1.009 1.00 98.06 113 LYS A O 1
ATOM 895 N N . TRP A 1 114 ? 0.289 7.516 -0.219 1.00 98.19 114 TRP A N 1
ATOM 896 C CA . TRP A 1 114 ? -1.144 7.638 0.018 1.00 98.19 114 TRP A CA 1
ATOM 897 C C . TRP A 1 114 ? -1.505 7.288 1.458 1.00 98.19 114 TRP A C 1
ATOM 899 O O . TRP A 1 114 ? -2.088 8.136 2.118 1.00 98.19 114 TRP A O 1
ATOM 909 N N . GLU A 1 115 ? -1.090 6.127 1.974 1.00 98.06 115 GLU A N 1
ATOM 910 C CA . GLU A 1 115 ? -1.342 5.730 3.372 1.00 98.06 115 GLU A CA 1
ATOM 911 C C . GLU A 1 115 ? -0.825 6.774 4.373 1.00 98.06 115 GLU A C 1
ATOM 913 O O . GLU A 1 115 ? -1.553 7.171 5.284 1.00 98.06 115 GLU A O 1
ATOM 918 N N . ARG A 1 116 ? 0.367 7.329 4.123 1.00 97.31 116 ARG A N 1
ATOM 919 C CA . ARG A 1 116 ? 0.986 8.363 4.960 1.00 97.31 116 ARG A CA 1
ATOM 920 C C . ARG A 1 116 ? 0.135 9.631 5.116 1.00 97.31 116 ARG A C 1
ATOM 922 O O . ARG A 1 116 ? 0.369 10.380 6.060 1.00 97.31 116 ARG A O 1
ATOM 929 N N . GLN A 1 117 ? -0.869 9.877 4.264 1.00 97.00 117 GLN A N 1
ATOM 930 C CA . GLN A 1 117 ? -1.823 10.971 4.492 1.00 97.00 117 GLN A CA 1
ATOM 931 C C . GLN A 1 117 ? -2.523 10.841 5.851 1.00 97.00 117 GLN A C 1
ATOM 933 O O . GLN A 1 117 ? -2.711 11.865 6.500 1.00 97.00 117 GLN A O 1
ATOM 938 N N . PHE A 1 118 ? -2.857 9.622 6.302 1.00 96.88 118 PHE A N 1
ATOM 939 C CA . PHE A 1 118 ? -3.444 9.416 7.628 1.00 96.88 118 PHE A CA 1
ATOM 940 C C . PHE A 1 118 ? -2.503 9.902 8.727 1.00 96.88 118 PHE A C 1
ATOM 942 O O . PHE A 1 118 ? -2.903 10.714 9.555 1.00 96.88 118 PHE A O 1
ATOM 949 N N . GLN A 1 119 ? -1.243 9.469 8.692 1.00 95.56 119 GLN A N 1
ATOM 950 C CA . GLN A 1 119 ? -0.252 9.830 9.708 1.00 95.56 119 GLN A CA 1
ATOM 951 C C . GLN A 1 119 ? 0.105 11.324 9.677 1.00 95.56 119 GLN A C 1
ATOM 953 O O . GLN A 1 119 ? 0.279 11.939 10.717 1.00 95.56 119 GLN A O 1
ATOM 958 N N . GLU A 1 120 ? 0.193 11.934 8.491 1.00 94.25 120 GLU A N 1
ATOM 959 C CA . GLU A 1 120 ? 0.583 13.345 8.347 1.00 94.25 120 GLU A CA 1
ATOM 960 C C . GLU A 1 120 ? -0.537 14.336 8.678 1.00 94.25 120 GLU A C 1
ATOM 962 O O . GLU A 1 120 ? -0.258 15.513 8.902 1.00 94.25 120 GLU A O 1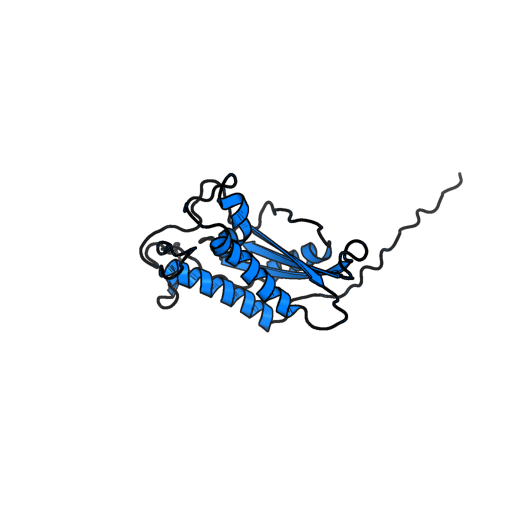
ATOM 967 N N . ARG A 1 121 ? -1.803 13.916 8.592 1.00 93.69 121 ARG A N 1
ATOM 968 C CA . ARG A 1 121 ? -2.951 14.843 8.585 1.00 93.69 121 ARG A CA 1
ATOM 969 C C . ARG A 1 121 ? -4.047 14.468 9.579 1.00 93.69 121 ARG A C 1
ATOM 971 O O . ARG A 1 121 ? -4.996 15.233 9.748 1.00 93.69 121 ARG A O 1
ATOM 978 N N . GLY A 1 122 ? -3.893 13.328 10.248 1.00 93.50 122 GLY A N 1
ATOM 979 C CA . GLY A 1 122 ? -4.847 12.772 11.195 1.00 93.50 122 GLY A CA 1
ATOM 980 C C . GLY A 1 122 ? -6.080 12.172 10.519 1.00 93.50 122 GLY A C 1
ATOM 981 O O . GLY A 1 122 ? -6.388 12.454 9.366 1.00 93.50 122 GLY A O 1
ATOM 982 N N . TRP A 1 123 ? -6.819 11.351 11.262 1.00 94.62 123 TRP A N 1
ATOM 983 C CA . TRP A 1 123 ? -8.110 10.800 10.845 1.00 94.62 123 TRP A CA 1
ATOM 984 C C . TRP A 1 123 ? -9.064 10.789 12.038 1.00 94.62 123 TRP A C 1
ATOM 986 O O . TRP A 1 123 ? -8.922 9.980 12.964 1.00 94.62 123 TRP A O 1
ATOM 996 N N . LYS A 1 124 ? -10.000 11.745 12.027 1.00 90.75 124 LYS A N 1
ATOM 997 C CA . LYS A 1 124 ? -10.879 12.045 13.164 1.00 90.75 124 LYS A CA 1
ATOM 998 C C . LYS A 1 124 ? -12.267 11.431 13.025 1.00 90.75 124 LYS A C 1
ATOM 1000 O O . LYS A 1 124 ? -12.767 10.872 13.991 1.00 90.75 124 LYS A O 1
ATOM 1005 N N . ASN A 1 125 ? -12.876 11.541 11.846 1.00 91.75 125 ASN A N 1
ATOM 1006 C CA . ASN A 1 125 ? -14.265 11.149 11.618 1.00 91.75 125 ASN A CA 1
ATOM 1007 C C . ASN A 1 125 ? -14.349 9.893 10.749 1.00 91.75 125 ASN A C 1
ATOM 1009 O O . ASN A 1 125 ? -13.627 9.768 9.767 1.00 91.75 125 ASN A O 1
ATOM 1013 N N . GLN A 1 126 ? -15.257 8.977 11.072 1.00 94.12 126 GLN A N 1
ATOM 1014 C CA . GLN A 1 126 ? -15.436 7.757 10.284 1.00 94.12 126 GLN A CA 1
ATOM 1015 C C . GLN A 1 126 ? -16.285 7.972 9.023 1.00 94.12 126 GLN A C 1
ATOM 1017 O O . GLN A 1 126 ? -16.093 7.306 8.002 1.00 94.12 126 GLN A O 1
ATOM 1022 N N . GLU A 1 127 ? -17.220 8.919 9.087 1.00 96.00 127 GLU A N 1
ATOM 1023 C CA . GLU A 1 127 ? -17.994 9.390 7.944 1.00 96.00 127 GLU A CA 1
ATOM 1024 C C . GLU A 1 127 ? -17.106 10.234 7.029 1.00 96.00 127 GLU A C 1
ATOM 1026 O O . GLU A 1 127 ? -16.562 11.264 7.438 1.00 96.00 127 GLU A O 1
ATOM 1031 N N . PHE A 1 128 ? -16.974 9.817 5.773 1.00 96.25 128 PHE A N 1
ATOM 1032 C CA . PHE A 1 128 ? -16.180 10.548 4.804 1.00 96.25 128 PHE A CA 1
ATOM 1033 C C . PHE A 1 128 ? -16.860 11.863 4.420 1.00 96.25 128 PHE A C 1
ATOM 1035 O O . PHE A 1 128 ? -17.991 11.897 3.927 1.00 96.25 128 PHE A O 1
ATOM 1042 N N . ARG A 1 129 ? -16.122 12.964 4.566 1.00 93.06 129 ARG A N 1
ATOM 1043 C CA . ARG A 1 129 ? -16.578 14.310 4.211 1.00 93.06 129 ARG A CA 1
ATOM 1044 C C . ARG A 1 129 ? -15.657 14.924 3.173 1.00 93.06 129 ARG A C 1
ATOM 1046 O O . ARG A 1 129 ? -14.559 15.366 3.476 1.00 93.06 129 ARG A O 1
ATOM 1053 N N . MET A 1 130 ? -16.137 14.988 1.932 1.00 86.62 130 MET A N 1
ATOM 1054 C CA . MET A 1 130 ? -15.399 15.591 0.809 1.00 86.62 130 MET A CA 1
ATOM 1055 C C . MET A 1 130 ? -14.863 17.007 1.107 1.00 86.62 130 MET A C 1
ATOM 1057 O O . MET A 1 130 ? -13.816 17.397 0.589 1.00 86.62 130 MET A O 1
ATOM 1061 N N . PHE A 1 131 ? -15.556 17.752 1.970 1.00 87.06 131 PHE A N 1
ATOM 1062 C CA . PHE A 1 131 ? -15.126 19.044 2.491 1.00 87.06 131 PHE A CA 1
ATOM 1063 C C . PHE A 1 131 ? -14.646 18.884 3.938 1.00 87.06 131 PHE A C 1
ATOM 1065 O O . PHE A 1 131 ? -15.285 18.192 4.727 1.00 87.06 131 PHE A O 1
ATOM 1072 N N . GLY A 1 132 ? -13.541 19.543 4.291 1.00 86.31 132 GLY A N 1
ATOM 1073 C CA . GLY A 1 132 ? -12.958 19.480 5.634 1.00 86.31 132 GLY A CA 1
ATOM 1074 C C . GLY A 1 132 ? -11.725 18.582 5.716 1.00 86.31 132 GLY A C 1
ATOM 1075 O O . GLY A 1 132 ? -10.869 18.610 4.827 1.00 86.31 132 GLY A O 1
ATOM 1076 N N . ASP A 1 133 ? -11.628 17.818 6.803 1.00 81.00 133 ASP A N 1
ATOM 1077 C CA . ASP A 1 133 ? -10.474 16.985 7.158 1.00 81.00 133 ASP A CA 1
ATOM 1078 C C . ASP A 1 133 ? -10.141 15.942 6.079 1.00 81.00 133 ASP A C 1
ATOM 1080 O O . ASP A 1 133 ? -8.988 15.828 5.655 1.00 81.00 133 ASP A O 1
ATOM 1084 N N . HIS A 1 134 ? -11.147 15.253 5.536 1.00 86.69 134 HIS A N 1
ATOM 1085 C CA . HIS A 1 134 ? -10.916 14.201 4.544 1.00 86.69 134 HIS A CA 1
ATOM 1086 C C . HIS A 1 134 ? -10.541 14.692 3.145 1.00 86.69 134 HIS A C 1
ATOM 1088 O O . HIS A 1 134 ? -10.039 13.893 2.351 1.00 86.69 134 HIS A O 1
ATOM 1094 N N . ARG A 1 135 ? -10.682 15.991 2.828 1.00 87.19 135 ARG A N 1
ATOM 1095 C CA . ARG A 1 135 ? -10.232 16.552 1.533 1.00 87.19 135 ARG A CA 1
ATOM 1096 C C . ARG A 1 135 ? -8.766 16.224 1.254 1.00 87.19 135 ARG A C 1
ATOM 1098 O O . ARG A 1 135 ? -8.335 16.113 0.110 1.00 87.19 135 ARG A O 1
ATOM 1105 N N . LEU A 1 136 ? -7.992 16.093 2.322 1.00 90.31 136 LEU A N 1
ATOM 1106 C CA . LEU A 1 136 ? -6.567 15.841 2.288 1.00 90.31 136 LEU A CA 1
ATOM 1107 C C . LEU A 1 136 ? -6.199 14.366 2.538 1.00 90.31 136 LEU A C 1
ATOM 1109 O O . LEU A 1 136 ? -5.012 14.042 2.522 1.00 90.31 136 LEU A O 1
ATOM 1113 N N . LEU A 1 137 ? -7.188 13.495 2.732 1.00 95.31 137 LEU A N 1
ATOM 1114 C CA . LEU A 1 137 ? -7.033 12.067 3.031 1.00 95.31 137 LEU A CA 1
ATOM 1115 C C . LEU A 1 137 ? -7.574 11.167 1.916 1.00 95.31 137 LEU A C 1
ATOM 1117 O O . LEU A 1 137 ? -7.572 9.950 2.065 1.00 95.31 137 LEU A O 1
ATOM 1121 N N . THR A 1 138 ? -8.059 11.753 0.817 1.00 95.25 138 THR A N 1
ATOM 1122 C CA . THR A 1 138 ? -8.827 11.045 -0.217 1.00 95.25 138 THR A CA 1
ATOM 1123 C C . THR A 1 138 ? -8.106 9.825 -0.776 1.00 95.25 138 THR A C 1
ATOM 1125 O O . THR A 1 138 ? -8.747 8.819 -1.077 1.00 95.25 138 THR A O 1
ATOM 1128 N N . SER A 1 139 ? -6.777 9.869 -0.892 1.00 97.06 139 SER A N 1
ATOM 1129 C CA . SER A 1 139 ? -6.040 8.710 -1.383 1.00 97.06 139 SER A CA 1
ATOM 1130 C C . SER A 1 139 ? -6.015 7.586 -0.354 1.00 97.06 139 SER A C 1
ATOM 1132 O O . SER A 1 139 ? -6.320 6.444 -0.695 1.00 97.06 139 SER A O 1
ATOM 1134 N N . ALA A 1 140 ? -5.716 7.911 0.903 1.00 97.75 140 ALA A N 1
ATOM 1135 C CA . ALA A 1 140 ? -5.692 6.946 1.995 1.00 97.75 140 ALA A CA 1
ATOM 1136 C C . ALA A 1 140 ? -7.070 6.320 2.249 1.00 97.75 140 ALA A C 1
ATOM 1138 O O . ALA A 1 140 ? -7.189 5.098 2.320 1.00 97.75 140 ALA A O 1
ATOM 1139 N N . THR A 1 141 ? -8.131 7.132 2.306 1.00 97.88 141 THR A N 1
ATOM 1140 C CA . THR A 1 141 ? -9.501 6.652 2.544 1.00 97.88 141 THR A CA 1
ATOM 1141 C C . THR A 1 141 ? -9.990 5.734 1.429 1.00 97.88 141 THR A C 1
ATOM 1143 O O . THR A 1 141 ? -10.658 4.743 1.714 1.00 97.88 141 THR A O 1
ATOM 1146 N N . GLN A 1 142 ? -9.600 5.975 0.172 1.00 98.06 142 GLN A N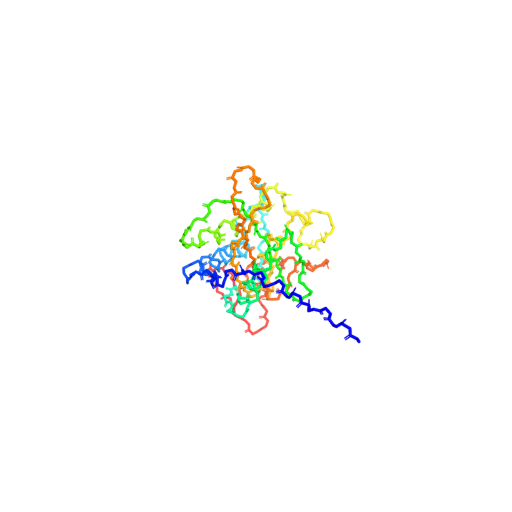 1
ATOM 1147 C CA . GLN A 1 142 ? -9.923 5.072 -0.935 1.00 98.06 142 GLN A CA 1
ATOM 1148 C C . GLN A 1 142 ? -9.247 3.699 -0.788 1.00 98.06 142 GLN A C 1
ATOM 1150 O O . GLN A 1 142 ? -9.867 2.680 -1.108 1.00 98.06 142 GLN A O 1
ATOM 1155 N N . MET A 1 143 ? -8.005 3.646 -0.288 1.00 98.56 143 MET A N 1
ATOM 1156 C CA . MET A 1 143 ? -7.287 2.379 -0.074 1.00 98.56 143 MET A CA 1
ATOM 1157 C C . MET A 1 143 ? -8.009 1.481 0.939 1.00 98.56 143 MET A C 1
ATOM 1159 O O . MET A 1 143 ? -8.056 0.257 0.782 1.00 98.56 143 MET A O 1
ATOM 1163 N N . VAL A 1 144 ? -8.606 2.094 1.963 1.00 98.25 144 VAL A N 1
ATOM 1164 C CA . VAL A 1 144 ? -9.240 1.396 3.093 1.00 98.25 144 VAL A CA 1
ATOM 1165 C C . VAL A 1 144 ? -10.765 1.439 3.062 1.00 98.25 144 VAL A C 1
ATOM 1167 O O . VAL A 1 144 ? -11.416 1.082 4.036 1.00 98.25 144 VAL A O 1
ATOM 1170 N N . TRP A 1 145 ? -11.356 1.832 1.935 1.00 98.44 145 TRP A N 1
ATOM 1171 C CA . TRP A 1 145 ? -12.807 1.859 1.790 1.00 98.44 145 TRP A CA 1
ATOM 1172 C C . TRP A 1 145 ? -13.379 0.435 1.825 1.00 98.44 145 TRP A C 1
ATOM 1174 O O . TRP A 1 145 ? -13.023 -0.391 0.976 1.00 98.44 145 TRP A O 1
ATOM 1184 N N . ALA A 1 146 ? -14.238 0.117 2.797 1.00 98.38 146 ALA A N 1
ATOM 1185 C CA . ALA A 1 146 ? -14.605 -1.265 3.127 1.00 98.38 146 ALA A CA 1
ATOM 1186 C C . ALA A 1 146 ? -15.167 -2.052 1.943 1.00 98.38 146 ALA A C 1
ATOM 1188 O O . ALA A 1 146 ? -14.790 -3.204 1.733 1.00 98.38 146 ALA A O 1
ATOM 1189 N N . THR A 1 147 ? -16.015 -1.423 1.128 1.00 97.38 147 THR A N 1
ATOM 1190 C CA . THR A 1 147 ? -16.698 -2.089 0.012 1.00 97.38 147 THR A CA 1
ATOM 1191 C C . THR A 1 147 ? -15.867 -2.184 -1.268 1.00 97.38 147 THR A C 1
ATOM 1193 O O . THR A 1 147 ? -16.280 -2.884 -2.192 1.00 97.38 147 THR A O 1
ATOM 1196 N N . THR A 1 148 ? -14.702 -1.536 -1.338 1.00 98.44 148 THR A N 1
ATOM 1197 C CA . THR A 1 148 ? -13.777 -1.643 -2.475 1.00 98.44 148 THR A CA 1
ATOM 1198 C C . THR A 1 148 ? -13.083 -3.003 -2.457 1.00 98.44 148 THR A C 1
ATOM 1200 O O . THR A 1 148 ? -12.482 -3.378 -1.452 1.00 98.44 148 THR A O 1
ATOM 1203 N N . ARG A 1 149 ? -13.151 -3.749 -3.567 1.00 96.94 149 ARG A N 1
ATOM 1204 C CA . ARG A 1 149 ? -12.685 -5.150 -3.657 1.00 96.94 149 ARG A CA 1
ATOM 1205 C C . ARG A 1 149 ? -11.621 -5.381 -4.719 1.00 96.94 149 ARG A C 1
ATOM 1207 O O . ARG A 1 149 ? -10.935 -6.394 -4.663 1.00 96.94 149 ARG A O 1
ATOM 1214 N N . HIS A 1 150 ? -11.475 -4.469 -5.669 1.00 98.56 150 HIS A N 1
ATOM 1215 C CA . HIS A 1 150 ? -10.529 -4.607 -6.765 1.00 98.56 150 HIS A CA 1
ATOM 1216 C C . HIS A 1 150 ? -9.689 -3.349 -6.912 1.00 98.56 150 HIS A C 1
ATOM 1218 O O . HIS A 1 150 ? -10.190 -2.235 -6.737 1.00 98.56 150 HIS A O 1
ATOM 1224 N N . VAL A 1 151 ? -8.421 -3.552 -7.248 1.00 98.75 151 VAL A N 1
ATOM 1225 C CA . VAL A 1 151 ? -7.482 -2.496 -7.613 1.00 98.75 151 VAL A CA 1
ATOM 1226 C C . VAL A 1 151 ? -6.697 -2.923 -8.840 1.00 98.75 151 VAL A C 1
ATOM 1228 O O . VAL A 1 151 ? -6.315 -4.084 -8.979 1.00 98.75 151 VAL A O 1
ATOM 1231 N N . GLY A 1 152 ? -6.425 -1.972 -9.716 1.00 98.62 152 GLY A N 1
ATOM 1232 C CA . GLY A 1 152 ? -5.449 -2.138 -10.778 1.00 98.62 152 GLY A CA 1
ATOM 1233 C C . GLY A 1 152 ? -4.712 -0.831 -10.989 1.00 98.62 152 GLY A C 1
ATOM 1234 O O . GLY A 1 152 ? -5.310 0.243 -10.939 1.00 98.62 152 GLY A O 1
ATOM 1235 N N . CYS A 1 153 ? -3.402 -0.915 -11.188 1.00 98.62 153 CYS A N 1
ATOM 1236 C CA . CYS A 1 153 ? -2.548 0.259 -11.278 1.00 98.62 153 CYS A CA 1
ATOM 1237 C C . CYS A 1 153 ? -1.715 0.261 -12.550 1.00 98.62 153 CYS A C 1
ATOM 1239 O O . CYS A 1 153 ? -1.291 -0.785 -13.043 1.00 98.62 153 CYS A O 1
ATOM 1241 N N . GLY A 1 154 ? -1.448 1.464 -13.037 1.00 97.56 154 GLY A N 1
ATOM 1242 C CA . GLY A 1 154 ? -0.597 1.740 -14.177 1.00 97.56 154 GLY A CA 1
ATOM 1243 C C . GLY A 1 154 ? 0.471 2.759 -13.822 1.00 97.56 154 GLY A C 1
ATOM 1244 O O . GLY A 1 154 ? 0.325 3.547 -12.884 1.00 97.56 154 GLY A O 1
ATOM 1245 N N . VAL A 1 155 ? 1.552 2.735 -14.589 1.00 97.12 155 VAL A N 1
ATOM 1246 C CA . VAL A 1 155 ? 2.682 3.642 -14.433 1.00 97.12 155 VAL A CA 1
ATOM 1247 C C . VAL A 1 155 ? 3.130 4.120 -15.798 1.00 97.12 155 VAL A C 1
ATOM 1249 O O . VAL A 1 155 ? 3.075 3.362 -16.762 1.00 97.12 155 VAL A O 1
ATOM 1252 N N . ASN A 1 156 ? 3.569 5.368 -15.876 1.00 94.88 156 ASN A N 1
ATOM 1253 C CA . ASN A 1 156 ? 4.165 5.918 -17.079 1.00 94.88 156 ASN A CA 1
ATOM 1254 C C . ASN A 1 156 ? 5.299 6.892 -16.742 1.00 94.88 156 ASN A C 1
ATOM 1256 O O . ASN A 1 156 ? 5.320 7.493 -15.663 1.00 94.88 156 ASN A O 1
ATOM 1260 N N . ILE A 1 157 ? 6.224 7.062 -17.683 1.00 93.56 157 ILE A N 1
ATOM 1261 C CA . ILE A 1 157 ? 7.194 8.153 -17.676 1.00 93.56 157 ILE A CA 1
ATOM 1262 C C . ILE A 1 157 ? 6.653 9.271 -18.561 1.00 93.56 157 ILE A C 1
ATOM 1264 O O . ILE A 1 157 ? 6.319 9.054 -19.720 1.00 93.56 157 ILE A O 1
ATOM 1268 N N . CYS A 1 158 ? 6.611 10.472 -18.008 1.00 91.56 158 CYS A N 1
ATOM 1269 C CA . CYS A 1 158 ? 6.247 11.693 -18.704 1.00 91.56 158 CYS A CA 1
ATOM 1270 C C . CYS A 1 158 ? 7.440 12.636 -18.737 1.00 91.56 158 CYS A C 1
ATOM 1272 O O . CYS A 1 158 ? 8.312 12.564 -17.865 1.00 91.56 158 CYS A O 1
ATOM 1274 N N . ASP A 1 159 ? 7.454 13.564 -19.684 1.00 89.50 159 ASP A N 1
ATOM 1275 C CA . ASP A 1 159 ? 8.413 14.659 -19.644 1.00 89.50 159 ASP A CA 1
ATOM 1276 C C . ASP A 1 159 ? 8.158 15.507 -18.393 1.00 89.50 159 ASP A C 1
ATOM 1278 O O . ASP A 1 159 ? 7.014 15.832 -18.049 1.00 89.50 159 ASP A O 1
ATOM 1282 N N . ALA A 1 160 ? 9.226 15.821 -17.661 1.00 83.38 160 ALA A N 1
ATOM 1283 C CA . ALA A 1 160 ? 9.136 16.854 -16.643 1.00 83.38 160 ALA A CA 1
ATO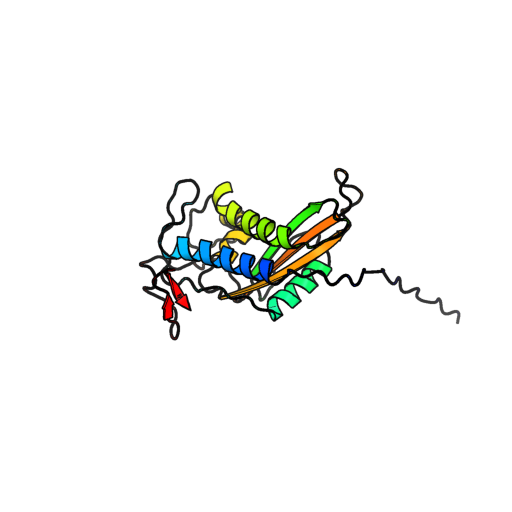M 1284 C C . ALA A 1 160 ? 8.961 18.199 -17.353 1.00 83.38 160 ALA A C 1
ATOM 1286 O O . ALA A 1 160 ? 9.654 18.481 -18.333 1.00 83.38 160 ALA A O 1
ATOM 1287 N N . GLU A 1 161 ? 8.062 19.048 -16.854 1.00 75.69 161 GLU A N 1
ATOM 1288 C CA . GLU A 1 161 ? 8.004 20.433 -17.320 1.00 75.69 161 GLU A CA 1
ATOM 1289 C C . GLU A 1 161 ? 9.408 21.054 -17.184 1.00 75.69 161 GLU A C 1
ATOM 1291 O O . GLU A 1 161 ? 10.053 20.932 -16.139 1.00 75.69 161 GLU A O 1
ATOM 1296 N N . LYS A 1 162 ? 9.901 21.599 -18.308 1.00 64.12 162 LYS A N 1
ATOM 1297 C CA . LYS A 1 162 ? 11.267 22.086 -18.591 1.00 64.12 162 LYS A CA 1
ATOM 1298 C C . LYS A 1 162 ? 12.214 22.119 -17.377 1.00 64.12 162 LYS A C 1
ATOM 1300 O O . LYS A 1 162 ? 12.285 23.124 -16.678 1.00 64.12 162 LYS A O 1
ATOM 1305 N N . ASN A 1 163 ? 12.992 21.045 -17.189 1.00 59.53 163 ASN A N 1
ATOM 1306 C CA . ASN A 1 163 ? 14.107 20.941 -16.233 1.00 59.53 163 ASN A CA 1
ATOM 1307 C C . ASN A 1 163 ? 13.810 21.466 -14.815 1.00 59.53 163 ASN A C 1
ATOM 1309 O O . ASN A 1 163 ? 14.703 22.014 -14.161 1.00 59.53 163 ASN A O 1
ATOM 1313 N N . LEU A 1 164 ? 12.587 21.271 -14.310 1.00 66.81 164 LEU A N 1
ATOM 1314 C CA . LEU A 1 164 ? 12.274 21.537 -12.906 1.00 66.81 164 LEU A CA 1
ATOM 1315 C C . LEU A 1 164 ? 13.269 20.785 -12.008 1.00 66.81 164 LEU A C 1
ATOM 1317 O O . LEU A 1 164 ? 13.273 19.555 -11.947 1.00 66.81 164 LEU A O 1
ATOM 1321 N N . PHE A 1 165 ? 14.133 21.541 -11.326 1.00 78.56 165 PHE A N 1
ATOM 1322 C CA . PHE A 1 165 ? 15.149 21.040 -10.391 1.00 78.56 165 PHE A CA 1
ATOM 1323 C C . PHE A 1 165 ? 16.145 20.020 -10.982 1.00 78.56 165 PHE A C 1
ATOM 1325 O O . PHE A 1 165 ? 16.661 19.171 -10.260 1.00 78.56 165 PHE A O 1
ATOM 1332 N N . GLY A 1 166 ? 16.422 20.083 -12.291 1.00 85.44 166 GLY A N 1
ATOM 1333 C CA . GLY A 1 166 ? 17.374 19.178 -12.956 1.00 85.44 166 GLY A CA 1
ATOM 1334 C C . GLY A 1 166 ? 16.827 17.777 -13.265 1.00 85.44 166 GLY A C 1
ATOM 1335 O O . GLY A 1 166 ? 17.589 16.886 -13.656 1.00 85.44 166 GLY A O 1
ATOM 1336 N N . TYR A 1 167 ? 15.516 17.572 -13.114 1.00 86.31 167 TYR A N 1
ATOM 1337 C CA . TYR A 1 167 ? 14.847 16.340 -13.515 1.00 86.31 167 TYR A CA 1
ATOM 1338 C C . TYR A 1 167 ? 14.329 16.433 -14.950 1.00 86.31 167 TYR A C 1
ATOM 1340 O O . TYR A 1 167 ? 13.725 17.429 -15.343 1.00 86.31 167 TYR A O 1
ATOM 1348 N N . ARG A 1 168 ? 14.539 15.364 -15.719 1.00 87.25 168 ARG A N 1
ATOM 1349 C CA . ARG A 1 168 ? 14.063 15.225 -17.102 1.00 87.25 168 ARG A CA 1
ATOM 1350 C C . ARG A 1 168 ? 12.697 14.557 -17.184 1.00 87.25 168 ARG A C 1
ATOM 1352 O O . ARG A 1 168 ? 11.978 14.755 -18.156 1.00 87.25 168 ARG A O 1
ATOM 1359 N N . ASN A 1 169 ? 12.332 13.774 -16.172 1.00 90.44 169 ASN A N 1
ATOM 1360 C CA . ASN A 1 169 ? 11.130 12.958 -16.198 1.00 90.44 169 ASN A CA 1
ATOM 1361 C C . ASN A 1 169 ? 10.228 13.207 -14.987 1.00 90.44 169 ASN A C 1
ATOM 1363 O O . ASN A 1 169 ? 10.685 13.476 -13.875 1.00 90.44 169 ASN A O 1
ATOM 1367 N N . LYS A 1 170 ? 8.929 13.020 -15.194 1.00 91.81 170 LYS A N 1
ATOM 1368 C CA . LYS A 1 170 ? 7.903 12.862 -14.166 1.00 91.81 170 LYS A CA 1
ATOM 1369 C C . LYS A 1 170 ? 7.354 11.443 -14.280 1.00 91.81 170 LYS A C 1
ATOM 1371 O O . LYS A 1 170 ? 6.693 11.115 -15.258 1.00 91.81 170 LYS A O 1
ATOM 1376 N N . VAL A 1 171 ? 7.605 10.598 -13.286 1.00 94.62 171 VAL A N 1
ATOM 1377 C CA . VAL A 1 171 ? 6.962 9.279 -13.215 1.00 94.62 171 VAL A CA 1
ATOM 1378 C C . VAL A 1 171 ? 5.571 9.459 -12.632 1.00 94.62 171 VAL A C 1
ATOM 1380 O O . VAL A 1 171 ? 5.444 10.027 -11.549 1.00 94.62 171 VAL A O 1
ATOM 1383 N N . VAL A 1 172 ? 4.550 8.988 -13.341 1.00 95.81 172 VAL A N 1
ATOM 1384 C CA . VAL A 1 172 ? 3.140 9.041 -12.942 1.00 95.81 172 VAL A CA 1
ATOM 1385 C C . VAL A 1 172 ? 2.664 7.633 -12.614 1.00 95.81 172 VAL A C 1
ATOM 1387 O O . VAL A 1 172 ? 2.847 6.723 -13.414 1.00 95.81 172 VAL A O 1
ATOM 1390 N N . VAL A 1 173 ? 2.026 7.465 -11.458 1.00 97.75 173 VAL A N 1
ATOM 1391 C CA . VAL A 1 173 ? 1.344 6.235 -11.044 1.00 97.75 173 VAL A CA 1
ATOM 1392 C C . VAL A 1 173 ? -0.127 6.549 -10.817 1.00 97.75 173 VAL A C 1
ATOM 1394 O O . VAL A 1 173 ? -0.466 7.488 -10.093 1.00 97.75 173 VAL A O 1
ATOM 1397 N N . ILE A 1 174 ? -0.999 5.742 -11.411 1.00 97.62 174 ILE A N 1
ATOM 1398 C CA . ILE A 1 174 ? -2.444 5.790 -11.191 1.00 97.62 174 ILE A CA 1
ATOM 1399 C C . ILE A 1 174 ? -2.891 4.422 -10.700 1.00 97.62 174 ILE A C 1
ATOM 1401 O O . ILE A 1 174 ? -2.480 3.410 -11.258 1.00 97.62 174 ILE A O 1
ATOM 1405 N N . CYS A 1 175 ? -3.737 4.391 -9.676 1.00 98.56 175 CYS A N 1
ATOM 1406 C CA . CYS A 1 175 ? -4.494 3.201 -9.302 1.00 98.56 175 CYS A CA 1
ATOM 1407 C C . CYS A 1 175 ? -5.982 3.495 -9.448 1.00 98.56 175 CYS A C 1
ATOM 1409 O O . CYS A 1 175 ? -6.454 4.532 -8.980 1.00 98.56 175 CYS A O 1
ATOM 1411 N N . GLU A 1 176 ? -6.700 2.577 -10.079 1.00 98.38 176 GLU A N 1
ATOM 1412 C CA . GLU A 1 176 ? -8.154 2.579 -10.197 1.00 98.38 176 GLU A CA 1
ATOM 1413 C C . GLU A 1 176 ? -8.729 1.513 -9.261 1.00 98.38 176 GLU A C 1
ATOM 1415 O O . GLU A 1 176 ? -8.141 0.443 -9.082 1.00 98.38 176 GLU A O 1
ATOM 1420 N N . TYR A 1 177 ? -9.887 1.803 -8.679 1.00 98.62 177 TYR A N 1
ATOM 1421 C CA . TYR A 1 177 ? -10.517 1.007 -7.634 1.00 98.62 177 TYR A CA 1
ATOM 1422 C C . TYR A 1 177 ? -11.982 0.721 -7.963 1.00 98.62 177 TYR A C 1
ATOM 1424 O O . TYR A 1 177 ? -12.728 1.624 -8.348 1.00 98.62 177 TYR A O 1
ATOM 1432 N N . GLN A 1 178 ? -12.409 -0.521 -7.728 1.00 97.69 178 GLN A N 1
ATOM 1433 C CA . GLN A 1 178 ? -13.801 -0.948 -7.871 1.00 97.69 178 GLN A CA 1
ATOM 1434 C C . GLN A 1 178 ? -14.265 -1.685 -6.602 1.00 97.69 178 GLN A C 1
ATOM 1436 O O . GLN A 1 178 ? -13.674 -2.687 -6.197 1.00 97.69 178 GLN A O 1
ATOM 1441 N N . SER A 1 179 ? -15.352 -1.286 -5.943 1.00 95.19 179 SER A N 1
ATOM 1442 C CA . SER A 1 179 ? -16.207 -0.109 -6.164 1.00 95.19 179 SER A CA 1
ATOM 1443 C C . SER A 1 179 ? -15.527 1.225 -5.826 1.00 95.19 179 SER A C 1
ATOM 1445 O O . SER A 1 179 ? -14.504 1.259 -5.147 1.00 95.19 179 SER A O 1
ATOM 1447 N N . LYS A 1 180 ? -16.116 2.338 -6.273 1.00 96.12 180 LYS A N 1
ATOM 1448 C CA . LYS A 1 180 ? -15.682 3.680 -5.874 1.00 96.12 180 LYS A CA 1
ATOM 1449 C C . LYS A 1 180 ? -15.898 3.906 -4.371 1.00 96.12 180 LYS A C 1
ATOM 1451 O O . LYS A 1 180 ? -16.970 3.609 -3.846 1.00 96.12 180 LYS A O 1
ATOM 1456 N N . GLY A 1 181 ? -14.873 4.432 -3.704 1.00 96.88 181 GLY A N 1
ATOM 1457 C CA . GLY A 1 181 ? -14.946 4.921 -2.331 1.00 96.88 181 GLY A CA 1
ATOM 1458 C C . GLY A 1 181 ? -15.121 6.436 -2.271 1.00 96.88 181 GLY A C 1
ATOM 1459 O O . GLY A 1 181 ? -15.521 7.064 -3.251 1.00 96.88 181 GLY A O 1
ATOM 1460 N N . ASN A 1 182 ? -14.804 7.036 -1.123 1.00 96.12 182 ASN A N 1
ATOM 1461 C CA . ASN A 1 182 ? -14.845 8.491 -0.916 1.00 96.12 182 ASN A CA 1
ATOM 1462 C C . ASN A 1 182 ? -16.211 9.115 -1.242 1.00 96.12 182 ASN A C 1
ATOM 1464 O O . ASN A 1 182 ? -16.305 10.228 -1.767 1.00 96.12 182 ASN A O 1
ATOM 1468 N N . ILE A 1 183 ? -17.284 8.383 -0.953 1.00 95.06 183 ILE A N 1
ATOM 1469 C CA . ILE A 1 183 ? -18.645 8.866 -1.160 1.00 95.06 183 ILE A CA 1
ATOM 1470 C C . ILE A 1 183 ? -19.006 9.743 0.037 1.00 95.06 183 ILE A C 1
ATOM 1472 O O . ILE A 1 183 ? -18.958 9.293 1.181 1.00 95.06 183 ILE A O 1
ATOM 1476 N N . HIS A 1 184 ? -19.330 11.009 -0.228 1.00 94.44 184 HIS A N 1
ATOM 1477 C CA . HIS A 1 184 ? -19.684 11.977 0.808 1.00 94.44 184 HIS A CA 1
ATOM 1478 C C . HIS A 1 184 ? -20.856 11.474 1.666 1.00 94.44 184 HIS A C 1
ATOM 1480 O O . HIS A 1 184 ? -21.863 11.022 1.125 1.00 94.44 184 HIS A O 1
ATOM 1486 N N . GLY A 1 185 ? -20.719 11.568 2.991 1.00 96.00 185 GLY A N 1
ATOM 1487 C CA . GLY A 1 185 ? -21.749 11.161 3.950 1.00 96.00 185 GLY A CA 1
ATOM 1488 C C . GLY A 1 185 ? -21.827 9.652 4.202 1.00 96.00 185 GLY A C 1
ATOM 1489 O O . GLY A 1 185 ? -22.663 9.214 4.985 1.00 96.00 185 GLY A O 1
ATOM 1490 N N . LEU A 1 186 ? -20.973 8.841 3.566 1.00 96.81 186 LEU A N 1
ATOM 1491 C CA . LEU A 1 186 ? -20.878 7.408 3.847 1.00 96.81 186 LEU A CA 1
ATOM 1492 C C . LEU A 1 186 ? -19.651 7.094 4.715 1.00 96.81 186 LEU A C 1
ATOM 1494 O O . LEU A 1 186 ? -18.626 7.774 4.606 1.00 96.81 186 LEU A O 1
ATOM 1498 N N . PRO A 1 187 ? -19.719 6.057 5.567 1.00 97.44 187 PRO A N 1
ATOM 1499 C CA . PRO A 1 187 ? -18.582 5.657 6.381 1.00 97.44 187 PRO A CA 1
ATOM 1500 C C . PRO A 1 187 ? -17.487 5.012 5.523 1.00 97.44 187 PRO A C 1
ATOM 1502 O O . PRO A 1 187 ? -17.781 4.252 4.600 1.00 97.44 187 PRO A O 1
ATOM 1505 N N . ILE A 1 188 ? -16.222 5.272 5.866 1.00 98.12 188 ILE A N 1
ATOM 1506 C CA . ILE A 1 188 ? -15.058 4.661 5.199 1.00 98.12 188 ILE A CA 1
ATOM 1507 C C . ILE A 1 188 ? -15.092 3.132 5.356 1.00 98.12 188 ILE A C 1
ATOM 1509 O O . ILE A 1 188 ? -14.878 2.389 4.399 1.00 98.12 188 ILE A O 1
ATOM 1513 N N . TYR A 1 189 ? -15.427 2.667 6.558 1.00 98.31 189 TYR A N 1
ATOM 1514 C CA . TYR A 1 189 ? -15.817 1.294 6.886 1.00 98.31 189 TYR A CA 1
ATOM 1515 C C . TYR A 1 189 ? -16.848 1.306 8.020 1.00 98.31 189 TYR A C 1
ATOM 1517 O O . TYR A 1 189 ? -16.992 2.313 8.713 1.00 98.31 189 TYR A O 1
ATOM 1525 N N . LYS A 1 190 ? -17.569 0.211 8.266 1.00 98.19 190 LYS A N 1
ATOM 1526 C CA . LYS A 1 190 ? -18.464 0.156 9.430 1.00 98.19 190 LYS A CA 1
ATOM 1527 C C . LYS A 1 190 ? -17.695 -0.308 10.659 1.00 98.19 190 LYS A C 1
ATOM 1529 O O . LYS A 1 190 ? -17.038 -1.346 10.624 1.00 98.19 190 LYS A O 1
ATOM 1534 N N . GLU A 1 191 ? -17.818 0.435 11.749 1.00 98.12 191 GLU A N 1
ATOM 1535 C CA . GLU A 1 191 ? -17.198 0.078 13.024 1.00 98.12 191 GLU A CA 1
ATOM 1536 C C . GLU A 1 191 ? -17.914 -1.111 13.678 1.00 98.12 191 GLU A C 1
ATOM 1538 O O . GLU A 1 191 ? -19.143 -1.277 13.578 1.00 98.12 191 GLU A O 1
ATOM 1543 N N . GLY A 1 192 ? -17.134 -1.948 14.354 1.00 98.12 192 GLY A N 1
ATOM 1544 C CA . GLY A 1 192 ? -17.619 -3.028 15.203 1.00 98.12 192 GLY A CA 1
ATOM 1545 C C . GLY A 1 192 ? -16.690 -4.239 15.204 1.00 98.12 192 GLY A C 1
ATOM 1546 O O . GLY A 1 192 ? -15.636 -4.212 14.572 1.00 98.12 192 GLY A O 1
ATOM 1547 N N . PRO A 1 193 ? -17.079 -5.325 15.892 1.00 98.00 193 PRO A N 1
ATOM 1548 C CA . PRO A 1 193 ? -16.231 -6.503 16.017 1.00 98.00 193 PRO A CA 1
ATOM 1549 C C . PRO A 1 193 ? -15.827 -7.053 14.650 1.00 98.00 193 PRO A C 1
ATOM 1551 O O . PRO A 1 193 ? -16.672 -7.177 13.755 1.00 98.00 193 PRO A O 1
ATOM 1554 N N . THR A 1 194 ? -14.554 -7.406 14.499 1.00 98.31 194 THR A N 1
ATOM 1555 C CA . THR A 1 194 ? -13.989 -7.954 13.265 1.00 98.31 194 THR A CA 1
ATOM 1556 C C . THR A 1 194 ? -14.880 -9.054 12.689 1.00 98.31 194 THR A C 1
ATOM 1558 O O . THR A 1 194 ? -15.291 -9.983 13.390 1.00 98.31 194 THR A O 1
ATOM 1561 N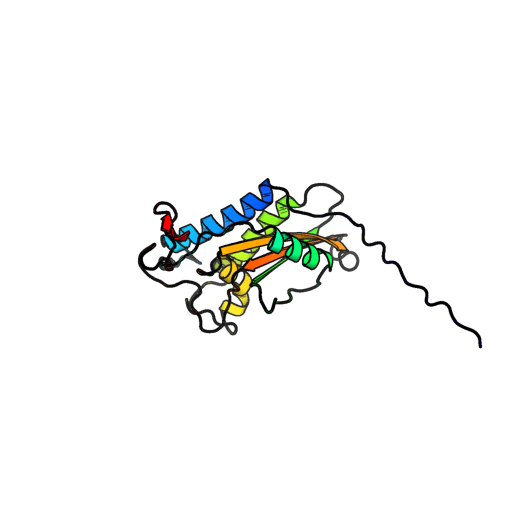 N . CYS A 1 195 ? -15.192 -8.943 11.398 1.00 97.38 195 CYS A N 1
ATOM 1562 C CA . CYS A 1 195 ? -16.055 -9.866 10.658 1.00 97.38 195 CYS A CA 1
ATOM 1563 C C . CYS A 1 195 ? -17.517 -10.001 11.128 1.00 97.38 195 CYS A C 1
ATOM 1565 O O . CYS A 1 195 ? -18.222 -10.886 10.641 1.00 97.38 195 CYS A O 1
ATOM 1567 N N . SER A 1 196 ? -18.010 -9.153 12.036 1.00 97.88 196 SER A N 1
ATOM 1568 C CA . SER A 1 196 ? -19.399 -9.246 12.523 1.00 97.88 196 SER A CA 1
ATOM 1569 C C . SER A 1 196 ? -20.457 -8.797 11.509 1.00 97.88 196 SER A C 1
ATOM 1571 O O . SER A 1 196 ? -21.641 -9.040 11.729 1.00 97.88 196 SER A O 1
ATOM 1573 N N . ALA A 1 197 ? -20.065 -8.164 10.397 1.00 97.88 197 ALA A N 1
ATOM 1574 C CA . ALA A 1 197 ? -20.992 -7.743 9.348 1.00 97.88 197 ALA A CA 1
ATOM 1575 C C . ALA A 1 197 ? -20.390 -7.846 7.940 1.00 97.88 197 ALA A C 1
ATOM 1577 O O . ALA A 1 197 ? -20.619 -6.972 7.099 1.00 97.88 197 ALA A O 1
ATOM 1578 N N . CYS A 1 198 ? -19.635 -8.915 7.666 1.00 97.94 198 CYS A N 1
ATOM 1579 C CA . CYS A 1 198 ? -19.235 -9.218 6.295 1.00 97.94 198 CYS A CA 1
ATOM 1580 C C . CYS A 1 198 ? -20.473 -9.272 5.373 1.00 97.94 198 CYS A C 1
ATOM 1582 O O . CYS A 1 198 ? -21.504 -9.820 5.777 1.00 97.94 198 CYS A O 1
ATOM 1584 N N . PRO A 1 199 ? -20.410 -8.711 4.148 1.00 95.88 199 PRO A N 1
ATOM 1585 C CA . PRO A 1 199 ? -21.546 -8.705 3.228 1.00 95.88 199 PRO A CA 1
ATOM 1586 C C . PRO A 1 199 ? -22.100 -10.108 2.952 1.00 95.88 199 PRO A C 1
ATOM 1588 O O . PRO A 1 199 ? -21.358 -11.091 2.953 1.00 95.88 199 PRO A O 1
ATOM 1591 N N . ALA A 1 200 ? -23.397 -10.201 2.651 1.00 94.75 200 ALA A N 1
ATOM 1592 C CA . ALA A 1 200 ? -24.027 -11.471 2.299 1.00 94.75 200 ALA A CA 1
ATOM 1593 C C . ALA A 1 200 ? -23.263 -12.189 1.167 1.00 94.75 200 ALA A C 1
ATOM 1595 O O . ALA A 1 200 ? -22.752 -11.552 0.244 1.00 94.75 200 ALA A O 1
ATOM 1596 N N . SER A 1 201 ? -23.198 -13.521 1.244 1.00 93.62 201 SER A N 1
ATOM 1597 C CA . SER A 1 201 ? -22.452 -14.393 0.316 1.00 93.62 201 SER A CA 1
ATOM 1598 C C . SER A 1 201 ? -20.922 -14.252 0.345 1.00 93.62 201 SER A C 1
ATOM 1600 O O . SER A 1 201 ? -20.251 -14.802 -0.524 1.00 93.62 201 SER A O 1
ATOM 1602 N N . THR A 1 202 ? -20.358 -13.555 1.336 1.00 96.69 202 THR A N 1
ATOM 1603 C CA . THR A 1 202 ? -18.905 -13.525 1.587 1.00 96.69 202 THR A CA 1
ATOM 1604 C C . THR A 1 202 ? -18.552 -14.342 2.828 1.00 96.69 202 THR A C 1
ATOM 1606 O O . THR A 1 202 ? -19.407 -14.630 3.669 1.00 96.69 202 THR A O 1
ATOM 1609 N N . LYS A 1 203 ? -17.286 -14.741 2.945 1.00 97.19 203 LYS A N 1
ATOM 1610 C CA . LYS A 1 203 ? -16.726 -15.395 4.137 1.00 97.19 203 LYS A CA 1
ATOM 1611 C C . LYS A 1 203 ? -15.755 -14.451 4.835 1.00 97.19 203 LYS A C 1
ATOM 1613 O O . LYS A 1 203 ? -15.275 -13.502 4.234 1.00 97.19 203 LYS A O 1
ATOM 1618 N N . CYS A 1 204 ? -15.432 -14.732 6.092 1.00 97.88 204 CYS A N 1
ATOM 1619 C CA . CYS A 1 204 ? -14.378 -14.030 6.822 1.00 97.88 204 CYS A CA 1
ATOM 1620 C C . CYS A 1 204 ? -13.115 -14.889 6.901 1.00 97.88 204 CYS A C 1
ATOM 1622 O O . CYS A 1 204 ? -13.158 -16.030 7.367 1.00 97.88 204 CYS A O 1
ATOM 1624 N N . GLU A 1 205 ? -11.976 -14.329 6.505 1.00 98.00 205 GLU A N 1
ATOM 1625 C CA . GLU A 1 205 ? -10.660 -14.906 6.766 1.00 98.00 205 GLU A CA 1
ATOM 1626 C C . GLU A 1 205 ? -10.216 -14.485 8.173 1.00 98.00 205 GLU A C 1
ATOM 1628 O O . GLU A 1 205 ? -9.647 -13.415 8.368 1.00 98.00 205 GLU A O 1
ATOM 1633 N N . ARG A 1 206 ? -10.489 -15.330 9.178 1.00 94.56 206 ARG A N 1
ATOM 1634 C CA . ARG A 1 206 ? -10.324 -14.989 10.608 1.00 94.56 206 ARG A CA 1
ATOM 1635 C C . ARG A 1 206 ? -8.960 -14.409 10.980 1.00 94.56 206 ARG A C 1
ATOM 1637 O O . ARG A 1 206 ? -8.906 -13.533 11.828 1.00 94.56 206 ARG A O 1
ATOM 1644 N N . ARG A 1 207 ? -7.880 -14.879 10.350 1.00 96.69 207 ARG A N 1
ATOM 1645 C CA . ARG A 1 207 ? -6.520 -14.394 10.624 1.00 96.69 207 ARG A CA 1
ATOM 1646 C C . ARG A 1 207 ? -6.319 -12.935 10.205 1.00 96.69 207 ARG A C 1
ATOM 1648 O O . ARG A 1 207 ? -5.625 -12.206 10.900 1.00 96.69 207 ARG A O 1
ATOM 1655 N N . SER A 1 208 ? -6.869 -12.532 9.062 1.00 98.12 208 SER A N 1
ATOM 1656 C CA . SER A 1 208 ? -6.709 -11.169 8.541 1.00 98.12 208 SER A CA 1
ATOM 1657 C C . SER A 1 208 ? -7.860 -10.243 8.939 1.00 98.12 208 SER A C 1
ATOM 1659 O O . SER A 1 208 ? -7.728 -9.029 8.824 1.00 98.12 208 SER A O 1
ATOM 1661 N N . GLY A 1 209 ? -8.997 -10.797 9.364 1.00 98.50 209 GLY A N 1
ATOM 1662 C CA . GLY A 1 209 ? -10.220 -10.040 9.625 1.00 98.50 209 GLY A CA 1
ATOM 1663 C C . GLY A 1 209 ? -10.936 -9.562 8.357 1.00 98.50 209 GLY A C 1
ATOM 1664 O O . GLY A 1 209 ? -11.913 -8.820 8.445 1.00 98.50 209 GLY A O 1
ATOM 1665 N N . LEU A 1 210 ? -10.471 -9.982 7.175 1.00 98.75 210 LEU A N 1
ATOM 1666 C CA . LEU A 1 210 ? -10.998 -9.528 5.891 1.00 98.75 210 LEU A CA 1
ATOM 1667 C C . LEU A 1 210 ? -12.120 -10.435 5.373 1.00 98.75 210 LEU A C 1
ATOM 1669 O O . LEU A 1 210 ? -12.025 -11.664 5.404 1.00 98.75 210 LEU A O 1
ATOM 1673 N N . CYS A 1 211 ? -13.160 -9.817 4.823 1.00 98.38 211 CYS A N 1
ATOM 1674 C CA . CYS A 1 211 ? -14.259 -10.489 4.136 1.00 98.38 211 CYS A CA 1
ATOM 1675 C C . CYS A 1 211 ? -13.871 -10.825 2.682 1.00 98.38 211 CYS A C 1
ATOM 1677 O O . CYS A 1 211 ? -13.208 -10.014 2.038 1.00 98.38 211 CYS A O 1
ATOM 1679 N N . PHE A 1 212 ? -14.276 -11.964 2.114 1.00 97.31 212 PHE A N 1
ATOM 1680 C CA . PHE A 1 212 ? -13.909 -12.367 0.744 1.00 97.31 212 PHE A CA 1
ATOM 1681 C C . PHE A 1 212 ? -14.966 -13.203 0.023 1.00 97.31 212 PHE A C 1
ATOM 1683 O O . PHE A 1 212 ? -15.799 -13.845 0.705 1.00 97.31 212 PHE A O 1
#